Protein AF-A0A672SN70-F1 (afdb_monomer)

Nearest PDB structures (foldseek):
  8glv-assembly1_Kg  TM=8.098E-01  e=2.573E-15  Chlamydomonas reinhardtii
  8glv-assembly1_Fm  TM=8.073E-01  e=1.280E-11  Chlamydomonas reinhardtii
  8j07-assembly1_k9  TM=8.060E-01  e=2.733E-11  Homo sapiens
  8glv-assembly1_Cn  TM=8.053E-01  e=4.837E-10  Chlamydomonas reinhardtii
  7k5b-assembly1_A  TM=8.129E-01  e=1.640E-08  Tetrahymena thermophila

pLDDT: mean 84.14, std 11.8, range [37.09, 95.38]

Secondary structure (DSSP, 8-state):
-----B--SSSS-EEEETTEEEEPPTT---------SS----TT--------PPPHHHHHHHHHHHHHHHH-HHHHHHHHHHHHHHHHHHHHHHHHHHHHHHHHHH--S-GGG-HHHHHHHHHHHHHHHHHHHHHHHHHHHHHHHHHHHHTTHHHHHHHHHHHHHHHHGGGT-GGG---HHHHHHHHHHHHHHSPP-SSHHHHHHHHHHHHHHHHHHHHHHHHHHHHHHHHHHHHHT--

InterPro domains:
  IPR026983 Dynein heavy 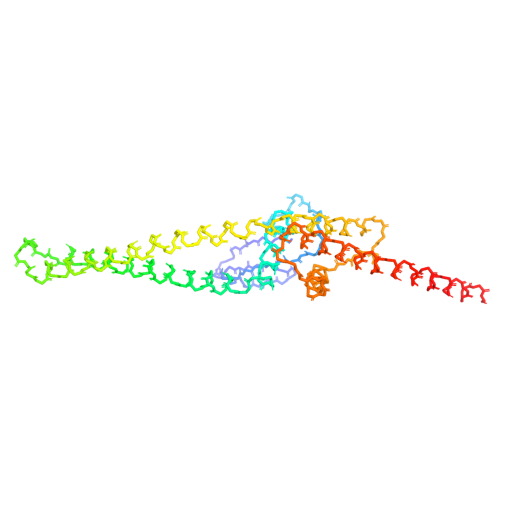chain [PTHR22878] (13-209)
  IPR027417 P-loop containing nucleoside triphosphate hydrolase [G3DSA:3.40.50.300] (2-72)
  IPR035706 Dynein heavy chain, ATP-binding dynein motor region [PF12781] (6-131)

Mean predicted aligned error: 11.05 Å

Sequence (239 aa):
MKGSLRRQASPYVCIRLGDSTIEYAPDFRFYITTKLRNPHYLPEVSVTLLNFMITPEGMQDQLLGIVVARERPDLEEEKQALLVQGAENKRQLKEIEDKILEVLSASEGNILEDETAVQILSSSKVLANEISEKQAIAEVTELKIDQTRLGYTPIAVHSAILFFSIADLANIEPMYQYSLTWFINLFILSIDNSQKNDILEQRYSVTTDIIFKLCLLCNWTFHVLYHALKSQSCSYKAL

Foldseek 3Di:
DPWDFDPDPDPFTWTDDPPDIGTDDPPDDDDDDDPDQDDDDDPPDPDDDDHPDQDLVNQLVVLLVLLCCVQPVVLVVLLVVLVVLLVVLVVLLVVLVVVLVVLVVPDDDDLVPVPVNVVSVVVSVVVNVVSVVVNVVSVVVNVVSVVVSVLCSLLSSLLSVVVVVQCCCCVVPVVSHDDPVVSSVLLNVLLVPFDDDPDSVVSSVRSSVSSVVSVVVVVVVVVVVVVVVVVVVVVVVVD

Organism: Sinocyclocheilus grahami (NCBI:txid75366)

Structure (mmCIF, N/CA/C/O backbone):
data_AF-A0A672SN70-F1
#
_entry.id   AF-A0A672SN70-F1
#
loop_
_atom_site.group_PDB
_atom_site.id
_atom_site.type_symbol
_atom_site.label_atom_id
_atom_site.label_alt_id
_atom_site.label_comp_id
_atom_site.label_asym_id
_atom_site.label_entity_id
_atom_site.label_seq_id
_atom_site.pdbx_PDB_ins_code
_atom_site.Cartn_x
_atom_site.Cartn_y
_atom_site.Cartn_z
_atom_site.occupancy
_atom_site.B_iso_or_equiv
_atom_site.auth_seq_id
_atom_site.auth_comp_id
_atom_site.auth_asym_id
_atom_site.auth_atom_id
_atom_site.pdbx_PDB_model_num
ATOM 1 N N . MET A 1 1 ? -21.361 -11.742 -26.835 1.00 39.66 1 MET A N 1
ATOM 2 C CA . MET A 1 1 ? -22.457 -12.733 -26.766 1.00 39.66 1 MET A CA 1
ATOM 3 C C . MET A 1 1 ? -23.771 -11.978 -26.628 1.00 39.66 1 MET A C 1
ATOM 5 O O . MET A 1 1 ? -23.993 -11.382 -25.585 1.00 39.66 1 MET A O 1
ATOM 9 N N . LYS A 1 2 ? -24.618 -11.937 -27.664 1.00 37.09 2 LYS A N 1
ATOM 10 C CA . LYS A 1 2 ? -25.988 -11.411 -27.527 1.00 37.09 2 LYS A CA 1
ATOM 11 C C . LYS A 1 2 ? -26.854 -12.513 -26.906 1.00 37.09 2 LYS A C 1
ATOM 13 O O . LYS A 1 2 ? -27.416 -13.334 -27.619 1.00 37.09 2 LYS A O 1
ATOM 18 N N . GLY A 1 3 ? -26.884 -12.584 -25.576 1.00 45.94 3 GLY A N 1
ATOM 19 C CA . GLY A 1 3 ? -27.761 -13.493 -24.837 1.00 45.94 3 GLY A CA 1
ATOM 20 C C . GLY A 1 3 ? -29.114 -12.831 -24.593 1.00 45.94 3 GLY A C 1
ATOM 21 O O . GLY A 1 3 ? -29.220 -11.939 -23.760 1.00 45.94 3 GLY A O 1
ATOM 22 N N . SER A 1 4 ? -30.153 -13.239 -25.323 1.00 50.62 4 SER A N 1
ATOM 23 C CA . SER A 1 4 ? -31.532 -12.858 -24.997 1.00 50.62 4 SER A CA 1
ATOM 24 C C . SER A 1 4 ? -31.993 -13.701 -23.807 1.00 50.62 4 SER A C 1
ATOM 26 O O . SER A 1 4 ? -32.221 -14.902 -23.955 1.00 50.62 4 SER A O 1
ATOM 28 N N . LEU A 1 5 ? -32.112 -13.084 -22.628 1.00 55.31 5 LEU A N 1
ATOM 29 C CA . LEU A 1 5 ? -32.787 -13.684 -21.477 1.00 55.31 5 LEU A CA 1
ATOM 30 C C . LEU A 1 5 ? -34.280 -13.777 -21.806 1.00 55.31 5 LEU A C 1
ATOM 32 O O . LEU A 1 5 ? -34.987 -12.770 -21.819 1.00 55.31 5 LEU A O 1
ATOM 36 N N . ARG A 1 6 ? -34.763 -14.980 -22.119 1.00 57.12 6 ARG A N 1
ATOM 37 C CA . ARG A 1 6 ? -36.194 -15.235 -22.309 1.00 57.12 6 ARG A CA 1
ATOM 38 C C . ARG A 1 6 ? -36.726 -15.934 -21.068 1.00 57.12 6 ARG A C 1
ATOM 40 O O . ARG A 1 6 ? -36.373 -17.080 -20.811 1.00 57.12 6 ARG A O 1
ATOM 47 N N . ARG A 1 7 ? -37.620 -15.267 -20.334 1.00 53.97 7 ARG A N 1
ATOM 48 C CA . ARG A 1 7 ? -38.512 -15.946 -19.385 1.00 53.97 7 ARG A CA 1
ATOM 49 C C . ARG A 1 7 ? -39.480 -16.806 -20.198 1.00 53.97 7 ARG A C 1
ATOM 51 O O . ARG A 1 7 ? -40.473 -16.302 -20.713 1.00 53.97 7 ARG A O 1
ATOM 58 N N . GLN A 1 8 ? -39.152 -18.078 -20.395 1.00 53.41 8 GLN A N 1
ATOM 59 C CA . GLN A 1 8 ? -40.161 -19.072 -20.763 1.00 53.41 8 GLN A CA 1
ATOM 60 C C . GLN A 1 8 ? -40.979 -19.425 -19.512 1.00 53.41 8 GLN A C 1
ATOM 62 O O . GLN A 1 8 ? -40.549 -19.121 -18.406 1.00 53.41 8 GLN A O 1
ATOM 67 N N . ALA A 1 9 ? -42.160 -20.026 -19.683 1.00 55.56 9 ALA A N 1
ATOM 68 C CA . ALA A 1 9 ? -43.178 -20.297 -18.653 1.00 55.56 9 ALA A CA 1
ATOM 69 C C . ALA A 1 9 ? -42.765 -21.272 -17.514 1.00 55.56 9 ALA A C 1
ATOM 71 O O . ALA A 1 9 ? -43.616 -21.883 -16.877 1.00 55.56 9 ALA A O 1
ATOM 72 N N . SER A 1 10 ? -41.465 -21.427 -17.274 1.00 57.59 10 SER A N 1
ATOM 73 C CA . SER A 1 10 ? -40.830 -22.203 -16.212 1.00 57.59 10 SER A CA 1
ATOM 74 C C . SER A 1 10 ? -40.348 -21.246 -15.106 1.00 57.59 10 SER A C 1
ATOM 76 O O . SER A 1 10 ? -39.959 -20.121 -15.428 1.00 57.59 10 SER A O 1
ATOM 78 N N . PRO A 1 11 ? -40.342 -21.631 -13.814 1.00 71.81 11 PRO A N 1
ATOM 79 C CA . PRO A 1 11 ? -39.847 -20.766 -12.734 1.00 71.81 11 PRO A CA 1
ATOM 80 C C . PRO A 1 11 ? -38.343 -20.454 -12.840 1.00 71.81 11 PRO A C 1
ATOM 82 O O . PRO A 1 11 ? -37.849 -19.562 -12.152 1.00 71.81 11 PRO A O 1
ATOM 85 N N . TYR A 1 12 ? -37.623 -21.163 -13.710 1.00 76.75 12 TYR A N 1
ATOM 86 C CA . TYR A 1 12 ? -36.185 -21.038 -13.891 1.00 76.75 12 TYR A CA 1
ATOM 87 C C . TYR A 1 12 ? -35.837 -20.057 -15.018 1.00 76.75 12 TYR A C 1
ATOM 89 O O . TYR A 1 12 ? -36.414 -20.085 -16.109 1.00 76.75 12 TYR A O 1
ATOM 97 N N . VAL A 1 13 ? -34.871 -19.172 -14.759 1.00 85.94 13 VAL A N 1
ATOM 98 C CA . VAL A 1 13 ? -34.300 -18.288 -15.784 1.00 85.94 13 VAL A CA 1
ATOM 99 C C . VAL A 1 13 ? -33.358 -19.123 -16.645 1.00 85.94 13 VAL A C 1
ATOM 101 O O . VAL A 1 13 ? -32.476 -19.780 -16.112 1.00 85.94 13 VAL A O 1
ATOM 104 N N . CYS A 1 14 ? -33.515 -19.092 -17.969 1.00 87.19 14 CYS A N 1
ATOM 105 C CA . CYS A 1 14 ? -32.652 -19.830 -18.894 1.00 87.19 14 CYS A CA 1
ATOM 106 C C . CYS A 1 14 ? -31.885 -18.874 -19.816 1.00 87.19 14 CYS A C 1
ATOM 108 O O . CYS A 1 14 ? -32.406 -17.831 -20.226 1.00 87.19 14 CYS A O 1
ATOM 110 N N . ILE A 1 15 ? -30.664 -19.256 -20.194 1.00 89.62 15 ILE A N 1
ATOM 111 C CA . ILE A 1 15 ? -29.849 -18.570 -21.204 1.00 89.62 15 ILE A CA 1
ATOM 112 C C . ILE A 1 15 ? -29.596 -19.487 -22.403 1.00 89.62 15 ILE A C 1
ATOM 114 O O . ILE A 1 15 ? -29.499 -20.707 -22.273 1.00 89.62 15 ILE A O 1
ATOM 118 N N . ARG A 1 16 ? -29.474 -18.893 -23.594 1.00 87.56 16 ARG A N 1
ATOM 119 C CA . ARG A 1 16 ? -29.032 -19.602 -24.802 1.00 87.56 16 ARG A CA 1
ATOM 120 C C . ARG A 1 16 ? -27.537 -19.415 -25.018 1.00 87.56 16 ARG A C 1
ATOM 122 O O . ARG A 1 16 ? -27.067 -18.281 -25.107 1.00 87.56 16 ARG A O 1
ATOM 129 N N . LEU A 1 17 ? -26.819 -20.526 -25.153 1.00 87.56 17 LEU A N 1
ATOM 130 C CA . LEU A 1 17 ? -25.403 -20.580 -25.503 1.00 87.56 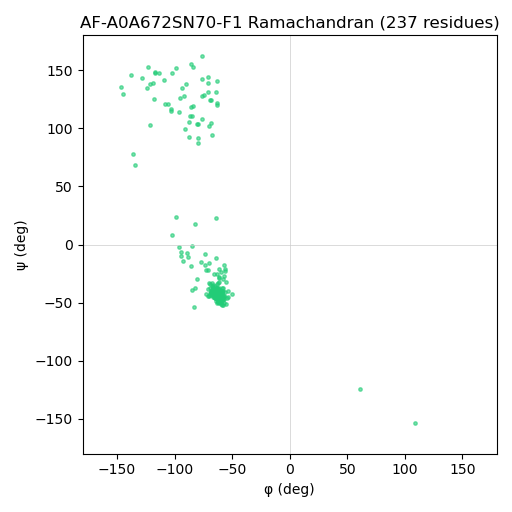17 LEU A CA 1
ATOM 131 C C . LEU A 1 17 ? -25.251 -21.397 -26.790 1.00 87.56 17 LEU A C 1
ATOM 133 O O . LEU A 1 17 ? -25.343 -22.623 -26.769 1.00 87.56 17 LEU A O 1
ATOM 137 N N . GLY A 1 18 ? -25.045 -20.710 -27.917 1.00 88.94 18 GLY A N 1
ATOM 138 C CA . GLY A 1 18 ? -25.093 -21.346 -29.236 1.00 88.94 18 GLY A CA 1
ATOM 139 C C . GLY A 1 18 ? -26.479 -21.942 -29.496 1.00 88.94 18 GLY A C 1
ATOM 140 O O . GLY A 1 18 ? -27.482 -21.237 -29.364 1.00 88.94 18 GLY A O 1
ATOM 141 N N . ASP A 1 19 ? -26.523 -23.239 -29.800 1.00 89.06 19 ASP A N 1
ATOM 142 C CA . ASP A 1 19 ? -27.766 -23.986 -30.040 1.00 89.06 19 ASP A CA 1
ATOM 143 C C . ASP A 1 19 ? -28.384 -24.575 -28.758 1.00 89.06 19 ASP A C 1
ATOM 145 O O . ASP A 1 19 ? -29.540 -25.004 -28.753 1.00 89.06 19 ASP A O 1
ATOM 149 N N . SER A 1 20 ? -27.648 -24.551 -27.644 1.00 89.75 20 SER A N 1
ATOM 150 C CA . SER A 1 20 ? -28.084 -25.118 -26.367 1.00 89.75 20 SER A CA 1
ATOM 151 C C . SER A 1 20 ? -28.825 -24.089 -25.511 1.00 89.75 20 SER A C 1
ATOM 153 O O . SER A 1 20 ? -28.416 -22.932 -25.389 1.00 89.75 20 SER A O 1
ATOM 155 N N . THR A 1 21 ? -29.917 -24.518 -24.873 1.00 89.94 21 THR A N 1
ATOM 156 C CA . THR A 1 21 ? -30.624 -23.736 -23.845 1.00 89.94 21 THR A CA 1
ATOM 157 C C . THR A 1 21 ? -30.307 -24.339 -22.484 1.00 89.94 21 THR A C 1
ATOM 159 O O . THR A 1 21 ? -30.576 -25.518 -22.269 1.00 89.94 21 THR A O 1
ATOM 162 N N . ILE A 1 22 ? -29.719 -23.544 -21.592 1.00 90.12 22 ILE A N 1
ATOM 163 C CA . ILE A 1 22 ? -29.293 -23.982 -20.259 1.00 90.12 22 ILE A CA 1
ATOM 164 C C . ILE A 1 22 ? -29.943 -23.127 -19.171 1.00 90.12 22 ILE A C 1
ATOM 166 O O . ILE A 1 22 ? -30.281 -21.963 -19.399 1.00 90.12 22 ILE A O 1
ATOM 170 N N . GLU A 1 23 ? -30.106 -23.703 -17.986 1.00 90.25 23 GLU A N 1
ATOM 171 C CA . GLU A 1 23 ? -30.583 -22.996 -16.799 1.00 90.25 23 GLU A CA 1
ATOM 172 C C . GLU A 1 23 ? -29.514 -22.024 -16.273 1.00 90.25 23 GLU A C 1
ATOM 174 O O . GLU A 1 23 ? -28.320 -22.326 -16.278 1.00 90.25 23 GLU A O 1
ATOM 179 N N . TYR A 1 24 ? -29.939 -20.834 -15.851 1.00 88.12 24 TYR A N 1
ATOM 180 C CA . TYR A 1 24 ? -29.083 -19.778 -15.326 1.00 88.12 24 TYR A CA 1
ATOM 181 C C . TYR A 1 24 ? -29.192 -19.704 -13.802 1.00 88.12 24 TYR A C 1
ATOM 183 O O . TYR A 1 24 ? -30.247 -19.372 -13.260 1.00 88.12 24 TYR A O 1
ATOM 191 N N . ALA A 1 25 ? -28.079 -19.962 -13.114 1.00 90.19 25 ALA A N 1
ATOM 192 C CA . ALA A 1 25 ? -27.985 -19.795 -11.669 1.00 90.19 25 ALA A CA 1
ATOM 193 C C . ALA A 1 25 ? -27.897 -18.296 -11.299 1.00 90.19 25 ALA A C 1
ATOM 195 O O . ALA A 1 25 ? -27.018 -17.610 -11.825 1.00 90.19 25 ALA A O 1
ATOM 196 N N . PRO A 1 26 ? -28.735 -17.779 -10.376 1.00 88.38 26 PRO A N 1
ATOM 197 C CA . PRO A 1 26 ? -28.700 -16.370 -9.959 1.00 88.38 26 PRO A CA 1
ATOM 198 C C . PRO A 1 26 ? -27.353 -15.908 -9.384 1.00 88.38 26 PRO A C 1
ATOM 200 O O . PRO A 1 26 ? -26.984 -14.749 -9.547 1.00 88.38 26 PRO A O 1
ATOM 203 N N . ASP A 1 27 ? -26.602 -16.818 -8.761 1.00 91.88 27 ASP A N 1
ATOM 204 C CA . ASP A 1 27 ? -25.298 -16.520 -8.156 1.00 91.88 27 ASP A CA 1
ATOM 205 C C . ASP A 1 27 ? -24.130 -16.594 -9.153 1.00 91.88 27 ASP A C 1
ATOM 207 O O . ASP A 1 27 ? -22.974 -16.355 -8.792 1.00 91.88 27 ASP A O 1
ATOM 211 N N . PHE A 1 28 ? -24.396 -16.930 -10.420 1.00 90.75 28 PHE A N 1
ATOM 212 C CA . PHE A 1 28 ? -23.351 -17.058 -11.428 1.00 90.75 28 PHE A CA 1
ATOM 213 C C . PHE A 1 28 ? -22.721 -15.701 -11.761 1.00 90.75 28 PHE A C 1
ATOM 215 O O . PHE A 1 28 ? -23.386 -14.770 -12.223 1.00 90.75 28 PHE A O 1
ATOM 222 N N . ARG A 1 29 ? -21.396 -15.622 -11.612 1.00 90.12 29 ARG A N 1
ATOM 223 C CA . ARG A 1 29 ? -20.582 -14.467 -12.003 1.00 90.12 29 ARG A CA 1
ATOM 224 C C . ARG A 1 29 ? -19.571 -14.875 -13.062 1.00 90.12 29 ARG A C 1
ATOM 226 O O . ARG A 1 29 ? -18.950 -15.929 -12.964 1.00 90.12 29 ARG A O 1
ATOM 233 N N . PHE A 1 30 ? -19.384 -14.014 -14.055 1.00 88.88 30 PHE A N 1
ATOM 234 C CA . PHE A 1 30 ? -18.477 -14.255 -15.169 1.00 88.88 30 PHE A CA 1
ATOM 235 C C . PHE A 1 30 ? -17.371 -13.206 -15.200 1.00 88.88 30 PHE A C 1
ATOM 237 O O . PHE A 1 30 ? -17.646 -12.009 -15.261 1.00 88.88 30 PHE A O 1
ATOM 244 N N . TYR A 1 31 ? -16.124 -13.672 -15.190 1.00 92.19 31 TYR A N 1
ATOM 245 C CA . TYR A 1 31 ? -14.933 -12.835 -15.250 1.00 92.19 31 TYR A CA 1
ATOM 246 C C . TYR A 1 31 ? -14.068 -13.278 -16.430 1.00 92.19 31 TYR A C 1
ATOM 248 O O . TYR A 1 31 ? -13.833 -14.470 -16.620 1.00 92.19 31 TYR A O 1
ATOM 256 N N . ILE A 1 32 ? -13.577 -12.316 -17.211 1.00 90.06 32 ILE A N 1
ATOM 257 C CA . ILE A 1 32 ? -12.581 -12.536 -18.265 1.00 90.06 32 ILE A CA 1
ATOM 258 C C . ILE A 1 32 ? -11.374 -11.662 -17.947 1.00 90.06 32 ILE A C 1
ATOM 260 O O . ILE A 1 32 ? -11.526 -10.492 -17.599 1.00 90.06 32 ILE A O 1
ATOM 264 N N . THR A 1 33 ? -10.176 -12.212 -18.121 1.00 90.25 33 THR A N 1
ATOM 265 C CA . THR A 1 33 ? -8.922 -11.461 -18.062 1.00 90.25 33 THR A CA 1
ATOM 266 C C . THR A 1 33 ? -8.255 -11.440 -19.436 1.00 90.25 33 THR A C 1
ATOM 268 O O . THR A 1 33 ? -8.380 -12.374 -20.228 1.00 90.25 33 THR A O 1
ATOM 271 N N . THR A 1 34 ? -7.547 -10.35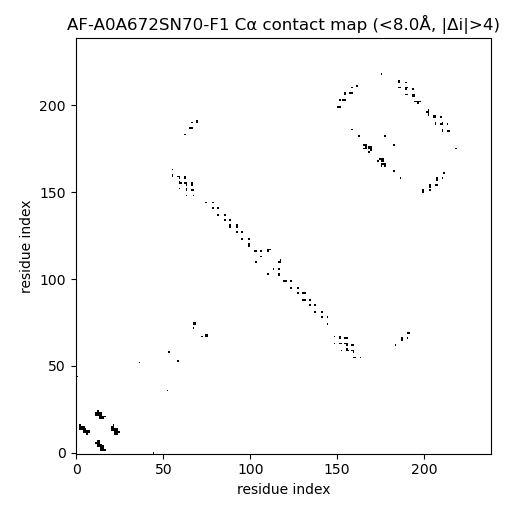5 -19.747 1.00 86.31 34 THR A N 1
ATOM 272 C CA . THR A 1 34 ? -6.750 -10.221 -20.971 1.00 86.31 34 THR A CA 1
ATOM 273 C C . THR A 1 34 ? -5.420 -9.556 -20.648 1.00 86.31 34 THR A C 1
ATOM 275 O O . THR A 1 34 ? -5.346 -8.707 -19.763 1.00 86.31 34 THR A O 1
ATOM 278 N N . LYS A 1 35 ? -4.361 -9.955 -21.359 1.00 79.88 35 LYS A N 1
ATOM 279 C CA . LYS A 1 35 ? -3.030 -9.329 -21.266 1.00 79.88 35 LYS A CA 1
ATOM 280 C C . LYS A 1 35 ? -2.854 -8.170 -22.250 1.00 79.88 35 LYS A C 1
ATOM 282 O O . LYS A 1 35 ? -1.828 -7.496 -22.219 1.00 79.88 35 LYS A O 1
ATOM 287 N N . LEU A 1 36 ? -3.819 -7.956 -23.147 1.00 79.88 36 LEU A N 1
ATOM 288 C CA . LEU A 1 36 ? -3.776 -6.848 -24.095 1.00 79.88 36 LEU A CA 1
ATOM 289 C C . LEU A 1 36 ? -3.965 -5.534 -23.338 1.00 79.88 36 LEU A C 1
ATOM 291 O O . LEU A 1 36 ? -4.957 -5.366 -22.636 1.00 79.88 36 LEU A O 1
ATOM 295 N N . ARG A 1 37 ? -3.016 -4.606 -23.503 1.00 69.50 37 ARG A N 1
ATOM 296 C CA . ARG A 1 37 ? -3.025 -3.305 -22.818 1.00 69.50 37 ARG A CA 1
ATOM 297 C C . ARG A 1 37 ? -4.185 -2.416 -23.277 1.00 69.50 37 ARG A C 1
ATOM 299 O O . ARG A 1 37 ? -4.763 -1.705 -22.467 1.00 69.50 37 ARG A O 1
ATOM 306 N N . ASN A 1 38 ? -4.515 -2.467 -24.568 1.00 74.56 38 ASN A N 1
ATOM 307 C CA . ASN A 1 38 ? -5.605 -1.700 -25.166 1.00 74.56 38 ASN A CA 1
ATOM 308 C C . ASN A 1 38 ? -6.427 -2.578 -26.131 1.00 74.56 38 ASN A C 1
ATOM 310 O O . ASN A 1 38 ? -6.207 -2.547 -27.343 1.00 74.56 38 ASN A O 1
ATOM 314 N N . PRO A 1 39 ? -7.307 -3.446 -25.609 1.00 81.25 39 PRO A N 1
ATOM 315 C CA . PRO A 1 39 ? -8.180 -4.273 -26.431 1.00 81.25 39 PRO A CA 1
ATOM 316 C C . PRO A 1 39 ? -9.268 -3.416 -27.092 1.00 81.25 39 PRO A C 1
ATOM 318 O O . PRO A 1 39 ? -9.946 -2.629 -26.436 1.00 81.25 39 PRO A O 1
ATOM 321 N N . HIS A 1 40 ? -9.453 -3.589 -28.399 1.00 81.00 40 HIS A N 1
ATOM 322 C CA . HIS A 1 40 ? -10.486 -2.881 -29.149 1.00 81.00 40 HIS A CA 1
ATOM 323 C C . HIS A 1 40 ? -11.830 -3.612 -29.032 1.00 81.00 40 HIS A C 1
ATOM 325 O O . HIS A 1 40 ? -11.958 -4.757 -29.471 1.00 81.00 40 HIS A O 1
ATOM 331 N N . TYR A 1 41 ? -12.842 -2.944 -28.479 1.00 82.31 41 TYR A N 1
ATOM 332 C CA . TYR A 1 41 ? -14.192 -3.490 -28.332 1.00 82.31 41 TYR A CA 1
ATOM 333 C C . TYR A 1 41 ? -15.173 -2.794 -29.271 1.00 82.31 41 TYR A C 1
ATOM 335 O O . TYR A 1 41 ? -15.114 -1.583 -29.469 1.00 82.31 41 TYR A O 1
ATOM 343 N N . LEU A 1 42 ? -16.105 -3.562 -29.838 1.00 86.00 42 LEU A N 1
ATOM 344 C CA . LEU A 1 42 ? -17.232 -2.984 -30.564 1.00 86.00 42 LEU A CA 1
ATOM 345 C C . LEU A 1 42 ? -18.197 -2.314 -29.569 1.00 86.00 42 LEU A C 1
ATOM 347 O O . LEU A 1 42 ? -18.426 -2.887 -28.501 1.00 86.00 42 LEU A O 1
ATOM 351 N N . PRO A 1 43 ? -18.834 -1.181 -29.922 1.00 80.19 43 PRO A N 1
ATOM 352 C CA . PRO A 1 43 ? -19.783 -0.485 -29.043 1.00 80.19 43 PRO A CA 1
ATOM 353 C C . PRO A 1 43 ? -20.960 -1.347 -28.554 1.00 80.19 43 PRO A C 1
ATOM 355 O O . PRO A 1 43 ? -21.574 -1.042 -27.539 1.00 80.19 43 PRO A O 1
ATOM 358 N N . GLU A 1 44 ? -21.274 -2.440 -29.258 1.00 84.19 44 GLU A N 1
ATOM 359 C CA . GLU A 1 44 ? -22.336 -3.386 -28.888 1.00 84.19 44 GLU A CA 1
ATOM 360 C C . GLU A 1 44 ? -21.989 -4.288 -27.690 1.00 84.19 44 GLU A C 1
ATOM 362 O O . GLU A 1 44 ? -22.834 -5.052 -27.217 1.00 84.19 44 GLU A O 1
ATOM 367 N N . VAL A 1 45 ? -20.741 -4.262 -27.220 1.00 81.12 45 VAL A N 1
ATOM 368 C CA . VAL A 1 45 ? -20.277 -5.085 -26.104 1.00 81.12 45 VAL A CA 1
ATOM 369 C C . VAL A 1 45 ? -20.463 -4.313 -24.798 1.00 81.12 45 VAL A C 1
ATOM 371 O O . VAL A 1 45 ? -19.641 -3.482 -24.427 1.00 81.12 45 VAL A O 1
ATOM 374 N N . SER A 1 46 ? -21.542 -4.606 -24.071 1.00 80.88 46 SER A N 1
ATOM 375 C CA . SER A 1 46 ? -21.764 -4.078 -22.720 1.00 80.88 46 SER A CA 1
ATOM 376 C C . SER A 1 46 ? -20.944 -4.872 -21.699 1.00 80.88 46 SER A C 1
ATOM 378 O O . SER A 1 46 ? -21.395 -5.899 -21.194 1.00 80.88 46 SER A O 1
ATOM 380 N N . VAL A 1 47 ? -19.723 -4.414 -21.422 1.00 83.75 47 VAL A N 1
ATOM 381 C CA . VAL A 1 47 ? -18.837 -4.971 -20.388 1.00 83.75 47 VAL A CA 1
ATOM 382 C C . VAL A 1 47 ? -18.335 -3.863 -19.471 1.00 83.75 47 VAL A C 1
ATOM 384 O O . VAL A 1 47 ? -18.041 -2.759 -19.924 1.00 83.75 47 VAL A O 1
ATOM 387 N N . THR A 1 48 ? -18.195 -4.169 -18.184 1.00 85.50 48 THR A N 1
ATOM 388 C CA . THR A 1 48 ? -17.474 -3.306 -17.244 1.00 85.50 48 THR A CA 1
ATOM 389 C C . THR A 1 48 ? -15.993 -3.654 -17.315 1.00 85.50 48 THR A C 1
ATOM 391 O O . THR A 1 48 ? -15.610 -4.790 -17.035 1.00 85.50 48 THR A O 1
ATOM 394 N N . LEU A 1 49 ? -15.158 -2.692 -17.709 1.00 84.81 49 LEU A N 1
ATOM 395 C CA . LEU A 1 49 ? -13.712 -2.878 -17.806 1.00 84.81 49 LEU A CA 1
ATOM 396 C C . LEU A 1 49 ? -13.037 -2.472 -16.497 1.00 84.81 49 LEU A C 1
ATOM 398 O O . LEU A 1 49 ? -13.222 -1.356 -16.018 1.00 84.81 49 LEU A O 1
ATOM 402 N N . LEU A 1 50 ? -12.222 -3.371 -15.953 1.00 87.44 50 LEU A N 1
ATOM 403 C CA . LEU A 1 50 ? -11.325 -3.088 -14.836 1.00 87.44 50 LEU A CA 1
ATOM 404 C C . LEU A 1 50 ? -9.891 -3.070 -15.361 1.00 87.44 50 LEU A C 1
ATOM 406 O O . LEU A 1 50 ? -9.424 -4.058 -15.930 1.00 87.44 50 LEU A O 1
ATOM 410 N N . ASN A 1 51 ? -9.206 -1.938 -15.198 1.00 83.44 51 ASN A N 1
ATOM 411 C CA . ASN A 1 51 ? -7.825 -1.776 -15.633 1.00 83.44 51 ASN A CA 1
ATOM 412 C C . ASN A 1 51 ? -6.871 -2.032 -14.462 1.00 83.44 51 ASN A C 1
ATOM 414 O O . ASN A 1 51 ? -6.837 -1.260 -13.510 1.00 83.44 51 ASN A O 1
ATOM 418 N N . PHE A 1 52 ? -6.077 -3.098 -14.564 1.00 82.94 52 PHE A N 1
ATOM 419 C CA . PHE A 1 52 ? -5.044 -3.460 -13.587 1.00 82.94 52 PHE A CA 1
ATOM 420 C C . PHE A 1 52 ? -3.643 -3.006 -14.021 1.00 82.94 52 PHE A C 1
ATOM 422 O O . PHE A 1 52 ? -2.639 -3.608 -13.641 1.00 82.94 52 PHE A O 1
ATOM 429 N N . MET A 1 53 ? -3.556 -1.984 -14.876 1.00 83.69 53 MET A N 1
ATOM 430 C CA . MET A 1 53 ? -2.277 -1.411 -15.271 1.00 83.69 53 MET A CA 1
ATOM 431 C C . MET A 1 53 ? -1.590 -0.778 -14.064 1.00 83.69 53 MET A C 1
ATOM 433 O O . MET A 1 53 ? -2.185 0.011 -13.336 1.00 83.69 53 MET A O 1
ATOM 437 N N . ILE A 1 54 ? -0.316 -1.119 -13.894 1.00 86.56 54 ILE A N 1
ATOM 438 C CA . ILE A 1 54 ? 0.556 -0.513 -12.892 1.00 86.56 54 ILE A CA 1
ATOM 439 C C . ILE A 1 54 ? 0.687 0.972 -13.231 1.00 86.56 54 ILE A C 1
ATOM 441 O O . ILE A 1 54 ? 1.123 1.321 -14.331 1.00 86.56 54 ILE A O 1
ATOM 445 N N . THR A 1 55 ? 0.304 1.838 -12.299 1.00 91.31 55 THR A N 1
ATOM 446 C CA . THR A 1 55 ? 0.464 3.287 -12.436 1.00 91.31 55 THR A CA 1
ATOM 447 C C . THR A 1 55 ? 1.858 3.715 -11.967 1.00 91.31 55 THR A C 1
ATOM 449 O O . THR A 1 55 ? 2.459 3.024 -11.141 1.00 91.31 55 THR A O 1
ATOM 452 N N . PRO A 1 56 ? 2.394 4.849 -12.455 1.00 91.38 56 PRO A N 1
ATOM 453 C CA . PRO A 1 56 ? 3.654 5.393 -11.954 1.00 91.38 56 PRO A CA 1
ATOM 454 C C . PRO A 1 56 ? 3.666 5.583 -10.437 1.00 91.38 56 PRO A C 1
ATOM 456 O O . PRO A 1 56 ? 4.608 5.150 -9.784 1.00 91.38 56 PRO A O 1
ATOM 459 N N . GLU A 1 57 ? 2.595 6.150 -9.887 1.00 93.12 57 GLU A N 1
ATOM 460 C CA . GLU A 1 57 ? 2.413 6.360 -8.447 1.00 93.12 57 GLU A CA 1
ATOM 461 C C . GLU A 1 57 ? 2.390 5.026 -7.688 1.00 93.12 57 GLU A C 1
ATOM 463 O O . GLU A 1 57 ? 3.183 4.821 -6.775 1.00 93.12 57 GLU A O 1
ATOM 468 N N . GLY A 1 58 ? 1.582 4.057 -8.138 1.00 94.12 58 GLY A N 1
ATOM 469 C CA . GLY A 1 58 ? 1.506 2.744 -7.495 1.00 94.12 58 GLY A CA 1
ATOM 470 C C . GLY A 1 58 ? 2.826 1.968 -7.550 1.00 94.12 58 GLY A C 1
ATOM 471 O O . GLY A 1 58 ? 3.174 1.270 -6.600 1.00 94.12 58 GLY A O 1
ATOM 472 N N . MET A 1 59 ? 3.596 2.117 -8.633 1.00 94.75 59 MET A N 1
ATOM 473 C CA . MET A 1 59 ? 4.936 1.533 -8.736 1.00 94.75 59 MET A CA 1
ATOM 474 C C . MET A 1 59 ? 5.917 2.197 -7.765 1.00 94.75 59 MET A C 1
ATOM 476 O O . MET A 1 59 ? 6.719 1.504 -7.143 1.00 94.75 59 MET A O 1
ATOM 480 N N . GLN A 1 60 ? 5.867 3.524 -7.621 1.00 95.00 60 GLN A N 1
ATOM 481 C CA . GLN A 1 60 ? 6.703 4.248 -6.661 1.00 95.00 60 GLN A CA 1
ATOM 482 C C . GLN A 1 60 ? 6.403 3.800 -5.232 1.00 95.00 60 GLN A C 1
ATOM 484 O O . GLN A 1 60 ? 7.331 3.439 -4.513 1.00 95.00 60 GLN A O 1
ATOM 489 N N . ASP A 1 61 ? 5.129 3.727 -4.850 1.00 93.25 61 ASP A N 1
ATOM 490 C CA . ASP A 1 61 ? 4.721 3.275 -3.518 1.00 93.25 61 ASP A CA 1
ATOM 491 C C . ASP A 1 61 ? 5.165 1.833 -3.243 1.00 93.25 61 ASP A C 1
ATOM 493 O O . ASP A 1 61 ? 5.687 1.523 -2.167 1.00 93.25 61 ASP A O 1
ATOM 497 N N . GLN A 1 62 ? 5.027 0.951 -4.239 1.00 94.50 62 GLN A N 1
ATOM 498 C CA . GLN A 1 62 ? 5.478 -0.434 -4.139 1.00 94.50 62 GLN A CA 1
ATOM 499 C C . GLN A 1 62 ? 6.998 -0.523 -3.934 1.00 94.50 62 GLN A C 1
ATOM 501 O O . GLN A 1 62 ? 7.467 -1.244 -3.050 1.00 94.50 62 GLN A O 1
ATOM 506 N N . LEU A 1 63 ? 7.778 0.207 -4.734 1.00 95.38 63 LEU A N 1
ATOM 507 C CA . LEU A 1 63 ? 9.238 0.216 -4.629 1.00 95.38 63 LEU A CA 1
ATOM 508 C C . LEU A 1 63 ? 9.715 0.870 -3.328 1.00 95.38 63 LEU A C 1
ATOM 510 O O . LEU A 1 63 ? 10.686 0.390 -2.743 1.00 95.38 63 LEU A O 1
ATOM 514 N N . LEU A 1 64 ? 9.018 1.906 -2.849 1.00 93.94 64 LEU A N 1
ATOM 515 C CA . LEU A 1 64 ? 9.282 2.544 -1.562 1.00 93.94 64 LEU A CA 1
ATOM 516 C C . LEU A 1 64 ? 9.092 1.555 -0.407 1.00 93.94 64 LEU A C 1
ATOM 518 O O . LEU A 1 64 ? 9.943 1.466 0.475 1.00 93.94 64 LEU A O 1
ATOM 522 N N . GLY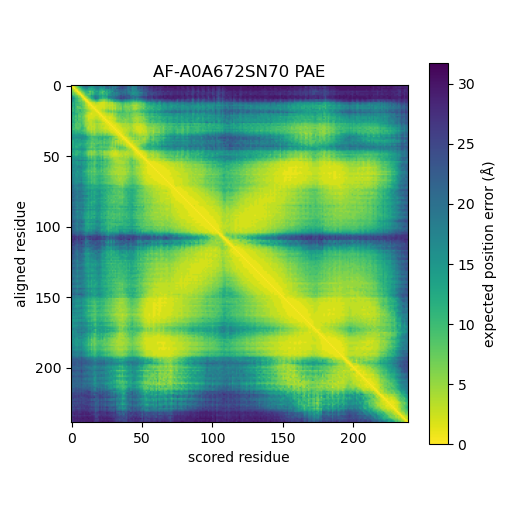 A 1 65 ? 8.007 0.778 -0.428 1.00 92.88 65 GLY A N 1
ATOM 523 C CA . GLY A 1 65 ? 7.788 -0.291 0.547 1.00 92.88 65 GLY A CA 1
ATOM 524 C C . GLY A 1 65 ? 8.923 -1.317 0.543 1.00 92.88 65 GLY A C 1
ATOM 525 O O . GLY A 1 65 ? 9.448 -1.661 1.598 1.00 92.88 65 GLY A O 1
ATOM 526 N N . ILE A 1 66 ? 9.365 -1.748 -0.642 1.00 94.06 66 ILE A N 1
ATOM 527 C CA . ILE A 1 66 ? 10.448 -2.733 -0.774 1.00 94.06 66 ILE A CA 1
ATOM 528 C C . ILE A 1 66 ? 11.774 -2.189 -0.236 1.00 94.06 66 ILE A C 1
ATOM 530 O O . ILE A 1 66 ? 12.437 -2.880 0.535 1.00 94.06 66 ILE A O 1
ATOM 534 N N . VAL A 1 67 ? 12.179 -0.974 -0.624 1.00 92.88 67 VAL A N 1
ATOM 535 C CA . VAL A 1 67 ? 13.462 -0.414 -0.168 1.00 92.88 67 VAL A CA 1
ATOM 536 C C . VAL A 1 67 ? 13.460 -0.177 1.340 1.00 92.88 67 VAL A C 1
ATOM 538 O O . VAL A 1 67 ? 14.423 -0.547 2.001 1.00 92.88 67 VAL A O 1
ATOM 541 N N . VAL A 1 68 ? 12.363 0.339 1.905 1.00 91.88 68 VAL A N 1
ATOM 542 C CA . VAL A 1 68 ? 12.234 0.534 3.357 1.00 91.88 68 VAL A CA 1
ATOM 543 C C . VAL A 1 68 ? 12.324 -0.802 4.085 1.00 91.88 68 VAL A C 1
ATOM 545 O O . VAL A 1 68 ? 13.118 -0.918 5.011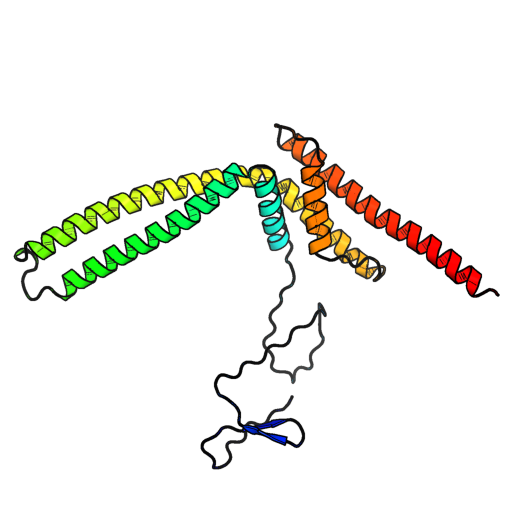 1.00 91.88 68 VAL A O 1
ATOM 548 N N . ALA A 1 69 ? 11.593 -1.827 3.641 1.00 92.19 69 ALA A N 1
ATOM 549 C CA . ALA A 1 69 ? 11.611 -3.139 4.285 1.00 92.19 69 ALA A CA 1
ATOM 550 C C . ALA A 1 69 ? 13.002 -3.800 4.265 1.00 92.19 69 ALA A C 1
ATOM 552 O O . ALA A 1 69 ? 13.327 -4.587 5.153 1.00 92.19 69 ALA A O 1
ATOM 553 N N . ARG A 1 70 ? 13.835 -3.498 3.259 1.00 91.38 70 ARG A N 1
ATOM 554 C CA . ARG A 1 70 ? 15.210 -4.018 3.164 1.00 91.38 70 ARG A CA 1
ATOM 555 C C . ARG A 1 70 ? 16.232 -3.197 3.943 1.00 91.38 70 ARG A C 1
ATOM 557 O O . ARG A 1 70 ? 17.140 -3.776 4.535 1.00 91.38 70 ARG A O 1
ATOM 564 N N . GLU A 1 71 ? 16.106 -1.875 3.938 1.00 89.00 71 GLU A N 1
ATOM 565 C CA . GLU A 1 71 ? 17.053 -0.973 4.604 1.00 89.00 71 GLU A CA 1
ATOM 566 C C . GLU A 1 71 ? 16.767 -0.827 6.101 1.00 89.00 71 GLU A C 1
ATOM 568 O O . GLU A 1 71 ? 17.691 -0.744 6.909 1.00 89.00 71 GLU A O 1
ATOM 573 N N . ARG A 1 72 ? 15.484 -0.802 6.471 1.00 89.38 72 ARG A N 1
ATOM 574 C CA . ARG A 1 72 ? 14.975 -0.561 7.824 1.00 89.38 72 ARG A CA 1
ATOM 575 C C . ARG A 1 72 ? 13.881 -1.573 8.183 1.00 89.38 72 ARG A C 1
ATOM 577 O O . ARG A 1 72 ? 12.713 -1.199 8.314 1.00 89.38 72 ARG A O 1
ATOM 584 N N . PRO A 1 73 ? 14.239 -2.862 8.340 1.00 91.19 73 PRO A N 1
ATOM 585 C CA . PRO A 1 73 ? 13.282 -3.893 8.740 1.00 91.19 73 PRO A CA 1
ATOM 586 C C . PRO A 1 73 ? 12.670 -3.610 10.120 1.00 91.19 73 PRO A C 1
ATOM 588 O O . PRO A 1 73 ? 11.526 -3.977 10.356 1.00 91.19 73 PRO A O 1
ATOM 591 N N . ASP A 1 74 ? 13.402 -2.905 10.990 1.00 91.19 74 ASP A N 1
ATOM 592 C CA . ASP A 1 74 ? 12.935 -2.413 12.288 1.00 91.19 74 ASP A CA 1
ATOM 593 C C . ASP A 1 74 ? 11.688 -1.527 12.155 1.00 91.19 74 ASP A C 1
ATOM 595 O O . ASP A 1 74 ? 10.697 -1.740 12.848 1.00 91.19 74 ASP A O 1
ATOM 599 N N . LEU A 1 75 ? 11.711 -0.576 11.214 1.00 89.25 75 LEU A N 1
ATOM 600 C CA . LEU A 1 75 ? 10.584 0.326 10.976 1.00 89.25 75 LEU A CA 1
ATOM 601 C C . LEU A 1 75 ? 9.390 -0.397 10.352 1.00 89.25 75 LEU A C 1
ATOM 603 O O . LEU A 1 75 ? 8.247 -0.029 10.612 1.00 89.25 75 LEU A O 1
ATOM 607 N N . GLU A 1 76 ? 9.641 -1.406 9.515 1.00 87.62 76 GLU A N 1
ATOM 608 C CA . GLU A 1 76 ? 8.568 -2.197 8.915 1.00 87.62 76 GLU A CA 1
ATOM 609 C C . GLU A 1 76 ? 7.877 -3.068 9.971 1.00 87.62 76 GLU A C 1
ATOM 611 O O . GLU A 1 76 ? 6.652 -3.087 10.032 1.00 87.62 76 GLU A O 1
ATOM 616 N N . GLU A 1 77 ? 8.635 -3.727 10.851 1.00 90.56 77 GLU A N 1
ATOM 617 C CA . GLU A 1 77 ? 8.073 -4.505 11.960 1.00 90.56 77 GLU A CA 1
ATOM 618 C C . GLU A 1 77 ? 7.254 -3.621 12.913 1.00 90.56 77 GLU A C 1
ATOM 620 O O . GLU A 1 77 ? 6.116 -3.963 13.246 1.00 90.56 77 GLU A O 1
ATOM 625 N N . GLU A 1 78 ? 7.780 -2.448 13.283 1.00 90.50 78 GLU A N 1
ATOM 626 C CA . GLU A 1 78 ? 7.065 -1.479 14.119 1.00 90.50 78 GLU A CA 1
ATOM 627 C C . GLU A 1 78 ? 5.774 -0.995 13.441 1.00 90.50 78 GLU A C 1
ATOM 629 O O . GLU A 1 78 ? 4.712 -0.965 14.066 1.00 90.50 78 GLU A O 1
ATOM 634 N N . LYS A 1 79 ? 5.819 -0.698 12.136 1.00 88.88 79 LYS A N 1
ATOM 635 C CA . LYS A 1 79 ? 4.632 -0.305 11.369 1.00 88.88 79 LYS A CA 1
ATOM 636 C C . LYS A 1 79 ? 3.567 -1.403 11.344 1.00 88.88 79 LYS A C 1
ATOM 638 O O . LYS A 1 79 ? 2.385 -1.111 11.530 1.00 88.88 79 LYS A O 1
ATOM 643 N N . GLN A 1 80 ? 3.962 -2.657 11.118 1.00 89.88 80 GLN A N 1
ATOM 644 C CA . GLN A 1 80 ? 3.031 -3.789 11.125 1.00 89.88 80 GLN A CA 1
ATOM 645 C C . GLN A 1 80 ? 2.405 -3.984 12.513 1.00 89.88 80 GLN A C 1
ATOM 647 O O . GLN A 1 80 ? 1.194 -4.197 12.616 1.00 89.88 80 GLN A O 1
ATOM 652 N N . ALA A 1 81 ? 3.193 -3.846 13.584 1.00 92.31 81 ALA A N 1
ATOM 653 C CA . ALA A 1 81 ? 2.690 -3.911 14.953 1.00 92.31 81 ALA A CA 1
ATOM 654 C C . ALA A 1 81 ? 1.660 -2.804 15.241 1.00 92.31 81 ALA A C 1
ATOM 656 O O . ALA A 1 81 ? 0.582 -3.092 15.767 1.00 92.31 81 ALA A O 1
ATOM 657 N N . LEU A 1 82 ? 1.943 -1.561 14.831 1.00 92.75 82 LEU A N 1
ATOM 658 C CA . LEU A 1 82 ? 1.019 -0.431 14.978 1.00 92.75 82 LEU A CA 1
ATOM 659 C C . LEU A 1 82 ? -0.277 -0.624 14.184 1.00 92.75 82 LEU A C 1
ATOM 661 O O . LEU A 1 82 ? -1.346 -0.276 14.680 1.00 92.75 82 LEU A O 1
ATOM 665 N N . LEU A 1 83 ? -0.216 -1.219 12.990 1.00 91.25 83 LEU A N 1
ATOM 666 C CA . LEU A 1 83 ? -1.399 -1.540 12.185 1.00 91.25 83 LEU A CA 1
ATOM 667 C C . LEU A 1 83 ? -2.332 -2.521 12.903 1.00 91.25 83 LEU A C 1
ATOM 669 O O . LEU A 1 83 ? -3.538 -2.281 12.996 1.00 91.25 83 LEU A O 1
ATOM 673 N N . VAL A 1 84 ? -1.772 -3.613 13.430 1.00 93.56 84 VAL A N 1
ATOM 674 C CA . VAL A 1 84 ? -2.535 -4.620 14.182 1.00 93.56 84 VAL A CA 1
ATOM 675 C C . VAL A 1 84 ? -3.109 -4.008 15.458 1.00 93.56 84 VAL A C 1
ATOM 677 O O . VAL A 1 84 ? -4.297 -4.168 15.738 1.00 93.56 84 VAL A O 1
ATOM 680 N N . GLN A 1 85 ? -2.295 -3.256 16.201 1.00 92.81 85 GLN A N 1
ATOM 681 C CA . GLN A 1 85 ? -2.730 -2.581 17.420 1.00 92.81 85 GLN A CA 1
ATOM 682 C C . GLN A 1 85 ? -3.827 -1.545 17.140 1.00 92.81 85 GLN A C 1
ATOM 684 O O . GLN A 1 85 ? -4.814 -1.493 17.866 1.00 92.81 85 GLN A O 1
ATOM 689 N N . GLY A 1 86 ? -3.703 -0.750 16.076 1.00 92.88 86 GLY A N 1
ATOM 690 C CA . GLY A 1 86 ? -4.699 0.247 15.691 1.00 92.88 86 GLY A CA 1
ATOM 691 C C . GLY A 1 86 ? -6.027 -0.379 15.260 1.00 92.88 86 GLY A C 1
ATOM 692 O O . GLY A 1 86 ? -7.093 0.145 15.587 1.00 92.88 86 GLY A O 1
ATOM 693 N N . ALA A 1 87 ? -5.988 -1.522 14.569 1.00 93.44 87 ALA A N 1
ATOM 694 C CA . ALA A 1 87 ? -7.191 -2.286 14.241 1.00 93.44 87 ALA A CA 1
ATOM 695 C C . ALA A 1 87 ? -7.886 -2.821 15.504 1.00 93.44 87 ALA A C 1
ATOM 697 O O . ALA A 1 87 ? -9.105 -2.693 15.634 1.00 93.44 87 ALA A O 1
ATOM 698 N N . GLU A 1 88 ? -7.115 -3.358 16.451 1.00 94.06 88 GLU A N 1
ATOM 699 C CA . GLU A 1 88 ? -7.638 -3.856 17.725 1.00 94.06 88 GLU A CA 1
ATOM 700 C C . GLU A 1 88 ? -8.209 -2.726 18.594 1.00 94.06 88 GLU A C 1
ATOM 702 O O . GLU A 1 88 ? -9.329 -2.843 19.083 1.00 94.06 88 GLU A O 1
ATOM 707 N N . ASN A 1 89 ? -7.511 -1.594 18.714 1.00 93.31 89 ASN A N 1
ATOM 708 C CA . ASN A 1 89 ? -8.003 -0.419 19.438 1.00 93.31 89 ASN A CA 1
ATOM 709 C C . ASN A 1 89 ? -9.337 0.077 18.858 1.00 93.31 89 ASN A C 1
ATOM 711 O O . ASN A 1 89 ? -10.282 0.335 19.602 1.00 93.31 89 ASN A O 1
ATOM 715 N N . LYS A 1 90 ? -9.447 0.180 17.524 1.00 92.38 90 LYS A N 1
ATOM 716 C CA . LYS A 1 90 ? -10.695 0.583 16.849 1.00 92.38 90 LYS A CA 1
AT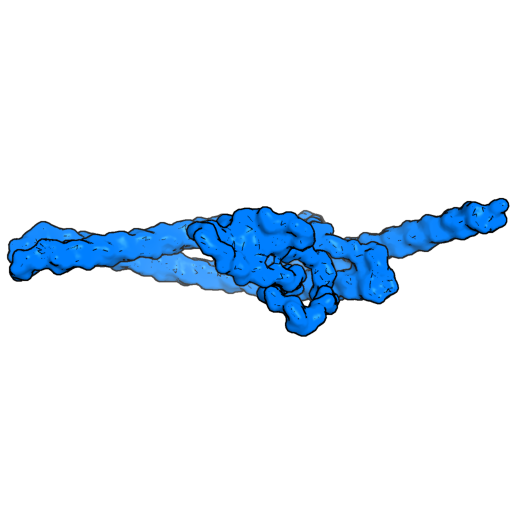OM 717 C C . LYS A 1 90 ? -11.829 -0.410 17.101 1.00 92.38 90 LYS A C 1
ATOM 719 O O . LYS A 1 90 ? -12.965 0.014 17.307 1.00 92.38 90 LYS A O 1
ATOM 724 N N . ARG A 1 91 ? -11.532 -1.714 17.108 1.00 95.25 91 ARG A N 1
ATOM 725 C CA . ARG A 1 91 ? -12.504 -2.761 17.456 1.00 95.25 91 ARG A CA 1
ATOM 726 C C . ARG A 1 91 ? -12.996 -2.594 18.893 1.00 95.25 91 ARG A C 1
ATOM 728 O O . ARG A 1 91 ? -14.201 -2.551 19.107 1.00 95.25 91 ARG A O 1
ATOM 735 N N . GLN A 1 92 ? -12.083 -2.437 19.849 1.00 94.00 92 GLN A N 1
ATOM 736 C CA . GLN A 1 92 ? -12.420 -2.271 21.265 1.00 94.00 92 GLN A CA 1
ATOM 737 C C . GLN A 1 92 ? -13.233 -1.000 21.526 1.00 94.00 92 GLN A C 1
ATOM 739 O O . GLN A 1 92 ? -14.205 -1.047 22.273 1.00 94.00 92 GLN A O 1
ATOM 744 N N . LEU A 1 93 ? -12.886 0.124 20.889 1.00 94.38 93 LEU A N 1
ATOM 745 C CA . LEU A 1 93 ? -13.667 1.361 20.998 1.00 94.38 93 LEU A CA 1
ATOM 746 C C . LEU A 1 93 ? -15.106 1.164 20.516 1.00 94.38 93 LEU A C 1
ATOM 748 O O . LEU A 1 93 ? -16.034 1.597 21.194 1.00 94.38 93 LEU A O 1
ATOM 752 N N . LYS A 1 94 ? -15.292 0.459 19.395 1.00 95.31 94 LYS A N 1
ATOM 753 C CA . LYS A 1 94 ? -16.624 0.130 18.885 1.00 95.31 94 LYS A CA 1
ATOM 754 C C . LYS A 1 94 ? -17.395 -0.786 19.838 1.00 95.31 94 LYS A C 1
ATOM 756 O O . LYS A 1 94 ? -18.565 -0.548 20.094 1.00 95.31 94 LYS A O 1
ATOM 761 N N . GLU A 1 95 ? -16.747 -1.800 20.405 1.00 94.81 95 GLU A N 1
ATOM 762 C CA . GLU A 1 95 ? -17.386 -2.696 21.381 1.00 94.81 95 GLU A CA 1
ATOM 763 C C . GLU A 1 95 ? -17.809 -1.960 22.655 1.00 94.81 95 GLU A C 1
ATOM 765 O O . GLU A 1 95 ? -18.866 -2.241 23.219 1.00 94.81 95 GLU A O 1
ATOM 770 N N . ILE A 1 96 ? -17.006 -0.992 23.104 1.00 94.06 96 ILE A N 1
ATOM 771 C CA . ILE A 1 96 ? -17.362 -0.127 24.229 1.00 94.06 96 ILE A CA 1
ATOM 772 C C . ILE A 1 96 ? -18.557 0.763 23.868 1.00 94.06 96 ILE A C 1
ATOM 774 O O . ILE A 1 96 ? -19.464 0.908 24.687 1.00 94.06 96 ILE A O 1
ATOM 778 N N . GLU A 1 97 ? -18.580 1.334 22.663 1.00 93.62 97 GLU A N 1
ATOM 779 C CA . GLU A 1 97 ? -19.701 2.135 22.158 1.00 93.62 97 GLU A CA 1
ATOM 780 C C . GLU A 1 97 ? -20.995 1.311 22.089 1.00 93.62 97 GLU A C 1
ATOM 782 O O . GLU A 1 97 ? -22.008 1.714 22.662 1.00 93.62 97 GLU A O 1
ATOM 787 N N . ASP A 1 98 ? -20.942 0.121 21.487 1.00 94.19 98 ASP A N 1
ATOM 788 C CA . ASP A 1 98 ? -22.076 -0.801 21.378 1.00 94.19 98 ASP A CA 1
ATOM 789 C C . ASP A 1 98 ? -22.602 -1.193 22.772 1.00 94.19 98 ASP A C 1
ATOM 791 O O . ASP A 1 98 ? -23.810 -1.179 23.011 1.00 94.19 98 ASP A O 1
ATOM 795 N N . LYS A 1 99 ? -21.705 -1.447 23.735 1.00 91.19 99 LYS A N 1
ATOM 796 C CA . LYS A 1 99 ? -22.072 -1.758 25.125 1.00 91.19 99 LYS A CA 1
ATOM 797 C C . LYS A 1 99 ? -22.726 -0.576 25.845 1.00 91.19 99 LYS A C 1
ATOM 799 O O . LYS A 1 99 ? -23.646 -0.771 26.636 1.00 91.19 99 LYS A O 1
ATOM 804 N N . ILE A 1 100 ? -22.262 0.651 25.602 1.00 90.81 100 ILE A N 1
ATOM 805 C CA . ILE A 1 100 ? -22.897 1.862 26.141 1.00 90.81 100 ILE A CA 1
ATOM 806 C C . ILE A 1 100 ? -24.315 1.999 25.574 1.00 90.81 100 ILE A C 1
ATOM 808 O O . ILE A 1 100 ? -25.248 2.249 26.335 1.00 90.81 100 ILE A O 1
ATOM 812 N N . LEU A 1 101 ? -24.488 1.806 24.263 1.00 91.69 101 LEU A N 1
ATOM 813 C CA . LEU A 1 101 ? -25.795 1.870 23.605 1.00 91.69 101 LEU A CA 1
ATOM 814 C C . LEU A 1 101 ? -26.751 0.788 24.114 1.00 91.69 101 LEU A C 1
ATOM 816 O O . LEU A 1 101 ? -27.918 1.085 24.362 1.00 91.69 101 LEU A O 1
ATOM 820 N N . GLU A 1 102 ? -26.260 -0.434 24.323 1.00 90.38 102 GLU A N 1
ATOM 821 C CA . GLU A 1 102 ? -27.039 -1.534 24.892 1.00 90.38 102 GLU A CA 1
ATOM 822 C C . GLU A 1 102 ? -27.574 -1.167 26.281 1.00 90.38 102 GLU A C 1
ATOM 824 O O . GLU A 1 102 ? -28.786 -1.209 26.492 1.00 90.38 102 GLU A O 1
ATOM 829 N N . VAL A 1 103 ? -26.702 -0.713 27.191 1.00 88.62 103 VAL A N 1
ATOM 830 C CA . VAL A 1 103 ? -27.095 -0.292 28.547 1.00 88.62 103 VAL A CA 1
ATOM 831 C C . VAL A 1 103 ? -28.117 0.844 28.497 1.00 88.62 103 VAL A C 1
ATOM 833 O O . VAL A 1 103 ? -29.146 0.765 29.161 1.00 88.62 103 VAL A O 1
ATOM 836 N N . LEU A 1 104 ? -27.886 1.866 27.665 1.00 86.25 104 LEU A N 1
ATOM 837 C CA . LEU A 1 104 ? -28.820 2.987 27.502 1.00 86.25 104 LEU A CA 1
ATOM 838 C C . LEU A 1 104 ? -30.183 2.551 26.945 1.00 86.25 104 LEU A C 1
ATOM 840 O O . LEU A 1 104 ? -31.198 3.153 27.287 1.00 86.25 104 LEU A O 1
ATOM 844 N N . SER A 1 105 ? -30.211 1.532 26.083 1.00 88.31 105 SER A N 1
ATOM 845 C CA . SER A 1 105 ? -31.443 1.014 25.477 1.00 88.31 105 SER A CA 1
ATOM 846 C C . SER A 1 105 ? -32.226 0.066 26.389 1.00 88.31 105 SER A C 1
ATOM 848 O O . SER A 1 105 ? -33.448 -0.003 26.281 1.00 88.31 105 SER A O 1
ATOM 850 N N . ALA A 1 106 ? -31.533 -0.654 27.276 1.00 84.81 106 ALA A N 1
ATOM 851 C CA . ALA A 1 106 ? -32.120 -1.631 28.187 1.00 84.81 106 ALA A CA 1
ATOM 852 C C . ALA A 1 106 ? -32.651 -1.004 29.488 1.00 84.81 106 ALA A C 1
ATOM 854 O O . ALA A 1 106 ? -33.458 -1.625 30.179 1.00 84.81 106 ALA A O 1
ATOM 855 N N . SER A 1 107 ? -32.213 0.210 29.839 1.00 78.38 107 SER A N 1
ATOM 856 C CA . SER A 1 107 ? -32.702 0.918 31.023 1.00 78.38 107 SER A CA 1
ATOM 857 C C . SER A 1 107 ? -34.154 1.387 30.845 1.00 78.38 107 SER A C 1
ATOM 859 O O . SER A 1 107 ? -34.428 2.411 30.221 1.00 78.38 107 SER A O 1
ATOM 861 N N . GLU A 1 108 ? -35.099 0.665 31.450 1.00 72.44 108 GLU A N 1
ATOM 862 C CA . GLU A 1 108 ? -36.483 1.114 31.625 1.00 72.44 108 GLU A CA 1
ATOM 863 C C . GLU A 1 108 ? -36.595 1.977 32.899 1.00 72.44 108 GLU A C 1
ATOM 865 O O . GLU A 1 108 ? -36.467 1.477 34.014 1.00 72.44 108 GLU A O 1
ATOM 870 N N . GLY A 1 109 ? -36.833 3.287 32.754 1.00 73.31 109 GLY A N 1
ATOM 871 C CA . GLY A 1 109 ? -36.977 4.223 33.883 1.00 73.31 109 GLY A CA 1
ATOM 872 C C . GLY A 1 109 ? -35.806 5.201 34.043 1.00 73.31 109 GLY A C 1
ATOM 873 O O . GLY A 1 109 ? -35.160 5.580 33.067 1.00 73.31 109 GLY A O 1
ATOM 874 N N . ASN A 1 110 ? -35.563 5.684 35.267 1.00 78.50 110 ASN A N 1
ATOM 875 C CA . ASN A 1 110 ? -34.484 6.635 35.548 1.00 78.50 110 ASN A CA 1
ATOM 876 C C . ASN A 1 110 ? -33.139 5.903 35.673 1.00 78.50 110 ASN A C 1
ATOM 878 O O . ASN A 1 110 ? -32.842 5.313 36.706 1.00 78.50 110 ASN A O 1
ATOM 882 N N . ILE A 1 111 ? -32.294 5.994 34.644 1.00 79.62 111 ILE A N 1
ATOM 883 C CA . ILE A 1 111 ? -30.966 5.355 34.608 1.00 79.62 111 ILE A CA 1
ATOM 884 C C . ILE A 1 111 ? -30.045 5.753 35.774 1.00 79.62 111 ILE A C 1
ATOM 886 O O . ILE A 1 111 ? -29.130 5.015 36.120 1.00 79.62 111 ILE A O 1
ATOM 890 N N . LEU A 1 112 ? -30.282 6.909 36.403 1.00 79.50 112 LEU A N 1
ATOM 891 C CA . LEU A 1 112 ? -29.500 7.358 37.559 1.00 79.50 112 LEU A CA 1
ATOM 892 C C . LEU A 1 112 ? -29.760 6.520 38.820 1.00 79.50 112 LEU A C 1
ATOM 894 O O . LEU A 1 112 ? -28.985 6.608 39.768 1.00 79.50 112 LEU A O 1
ATOM 898 N N . GLU A 1 113 ? -30.839 5.738 38.842 1.00 80.75 113 GLU A N 1
ATOM 899 C CA . GLU A 1 113 ? -31.187 4.835 39.945 1.00 80.75 113 GLU A CA 1
ATOM 900 C C . GLU A 1 113 ? -30.633 3.417 39.731 1.00 80.75 113 GLU A C 1
ATOM 902 O O . GLU A 1 113 ? -30.571 2.635 40.679 1.00 80.75 113 GLU A O 1
ATOM 907 N N . ASP A 1 114 ? -30.181 3.093 38.514 1.00 85.56 114 ASP A N 1
ATOM 908 C CA . ASP A 1 114 ? -29.528 1.825 38.200 1.00 85.56 114 ASP A CA 1
ATOM 909 C C . ASP A 1 114 ? -28.017 1.927 38.456 1.00 85.56 114 ASP A C 1
ATOM 911 O O . ASP A 1 114 ? -27.220 2.322 37.599 1.00 85.56 114 ASP A O 1
ATOM 915 N N . GLU A 1 115 ? -27.614 1.547 39.670 1.00 84.75 115 GLU A N 1
ATOM 916 C CA . GLU A 1 115 ? -26.210 1.515 40.090 1.00 84.75 115 GLU A CA 1
ATOM 917 C C . GLU A 1 115 ? -25.339 0.667 39.144 1.00 84.75 115 GLU A C 1
ATOM 919 O O . GLU A 1 115 ? -24.181 1.010 38.886 1.00 84.75 115 GLU A O 1
ATOM 924 N N . THR A 1 116 ? -25.901 -0.393 38.549 1.00 85.06 116 THR A N 1
ATOM 925 C CA . THR A 1 116 ? -25.170 -1.268 37.625 1.00 85.06 116 THR A CA 1
ATOM 926 C C . THR A 1 116 ? -24.915 -0.583 36.285 1.00 85.06 116 THR A C 1
ATOM 928 O O . THR A 1 116 ? -23.784 -0.620 35.787 1.00 85.06 116 THR A O 1
ATOM 931 N N . ALA A 1 117 ? -25.909 0.125 35.740 1.00 86.06 117 ALA A N 1
ATOM 932 C CA . ALA A 1 117 ? -25.759 0.922 34.527 1.00 86.06 117 ALA A CA 1
ATOM 933 C C . ALA A 1 117 ? -24.729 2.042 34.726 1.00 86.06 117 ALA A C 1
ATOM 935 O O . ALA A 1 117 ? -23.829 2.214 33.899 1.00 86.06 117 ALA A O 1
ATOM 936 N N . VAL A 1 118 ? -24.793 2.756 35.856 1.00 87.50 118 VAL A N 1
ATOM 937 C CA . VAL A 1 118 ? -23.833 3.820 36.196 1.00 87.50 118 VAL A CA 1
ATOM 938 C C . VAL A 1 118 ? -22.408 3.270 36.295 1.00 87.50 118 VAL A C 1
ATOM 940 O O . VAL A 1 118 ? -21.470 3.875 35.763 1.00 87.50 118 VAL A O 1
ATOM 943 N N . GLN A 1 119 ? -22.223 2.109 36.923 1.00 88.19 119 GLN A N 1
ATOM 944 C CA . GLN A 1 119 ? -20.904 1.499 37.067 1.00 88.19 119 GLN A CA 1
ATOM 945 C C . GLN A 1 119 ? -20.338 1.011 35.725 1.00 88.19 119 GLN A C 1
ATOM 947 O O . GLN A 1 119 ? -19.157 1.244 35.438 1.00 88.19 119 GLN A O 1
ATOM 952 N N . ILE A 1 120 ? -21.170 0.408 34.868 1.00 88.06 120 ILE A N 1
ATOM 953 C CA . ILE A 1 120 ? -20.767 0.004 33.515 1.00 88.06 120 ILE A CA 1
ATOM 954 C C . ILE A 1 120 ? -20.366 1.234 32.697 1.00 88.06 120 ILE A C 1
ATOM 956 O O . ILE A 1 120 ? -19.261 1.252 32.160 1.00 88.06 120 ILE A O 1
ATOM 960 N N . LEU A 1 121 ? -21.190 2.286 32.667 1.00 89.81 121 LEU A N 1
ATOM 961 C CA . LEU A 1 121 ? -20.896 3.526 31.938 1.00 89.81 121 LEU A CA 1
ATOM 962 C C . LEU A 1 121 ? -19.596 4.187 32.417 1.00 89.81 121 LEU A C 1
ATOM 964 O O . LEU A 1 121 ? -18.787 4.625 31.598 1.00 89.81 121 LEU A O 1
ATOM 968 N N . SER A 1 122 ? -19.367 4.224 33.731 1.00 91.12 122 SER A N 1
ATOM 969 C CA . SER A 1 122 ? -18.139 4.767 34.317 1.00 91.12 122 SER A CA 1
ATOM 970 C C . SER A 1 122 ? -16.902 3.966 33.891 1.00 91.12 122 SER A C 1
ATOM 972 O O . SER A 1 122 ? -15.942 4.540 33.374 1.00 91.12 122 SER A O 1
ATOM 974 N N . SER A 1 123 ? -16.943 2.635 34.022 1.00 92.62 123 SER A N 1
ATOM 975 C CA . SER A 1 123 ? -15.826 1.761 33.629 1.00 92.62 123 SER A CA 1
ATOM 976 C C . SER A 1 123 ? -15.540 1.803 32.122 1.00 92.62 123 SER A C 1
ATOM 978 O O . SER A 1 123 ? -14.383 1.926 31.719 1.00 92.62 123 SER A O 1
ATOM 980 N N . SER A 1 124 ? -16.588 1.800 31.292 1.00 94.06 124 SER A N 1
ATOM 981 C CA . SER A 1 124 ? -16.507 1.936 29.836 1.00 94.06 124 SER A CA 1
ATOM 982 C C . SER A 1 124 ? -15.877 3.265 29.426 1.00 94.06 124 SER A C 1
ATOM 984 O O . SER A 1 124 ? -15.024 3.293 28.543 1.00 94.06 124 SER A O 1
ATOM 986 N N . LYS A 1 125 ? -16.236 4.369 30.094 1.00 92.88 125 LYS A N 1
ATOM 987 C CA . LYS A 1 125 ? -15.653 5.690 29.830 1.00 92.88 125 LYS A CA 1
ATOM 988 C C . LYS A 1 125 ? -14.160 5.739 30.154 1.00 92.88 125 LYS A C 1
ATOM 990 O O . LYS A 1 125 ? -13.397 6.308 29.378 1.00 92.88 125 LYS A O 1
ATOM 995 N N . VAL A 1 126 ? -13.742 5.163 31.284 1.00 94.69 126 VAL A N 1
ATOM 996 C CA . VAL A 1 126 ? -12.319 5.100 31.659 1.00 94.69 126 VAL A CA 1
ATOM 997 C C . VAL A 1 126 ? -11.537 4.299 30.619 1.00 94.69 126 VAL A C 1
ATOM 999 O O . VAL A 1 126 ? -10.562 4.810 30.073 1.00 94.69 126 VAL A O 1
ATOM 1002 N N . LEU A 1 127 ? -12.017 3.103 30.267 1.00 93.38 127 LEU A N 1
ATOM 1003 C CA . LEU A 1 127 ? -11.362 2.248 29.278 1.00 93.38 127 LEU A CA 1
ATOM 1004 C C . LEU A 1 127 ? -11.298 2.903 27.887 1.00 93.38 127 LEU A C 1
ATOM 1006 O O . LEU A 1 127 ? -10.258 2.857 27.234 1.00 93.38 127 LEU A O 1
ATOM 1010 N N . ALA A 1 128 ? -12.377 3.556 27.443 1.00 94.94 128 ALA A N 1
ATOM 1011 C CA . ALA A 1 128 ? -12.400 4.279 26.171 1.00 94.94 128 ALA A CA 1
ATOM 1012 C C . ALA A 1 128 ? -11.365 5.411 26.133 1.00 94.94 128 ALA A C 1
ATOM 101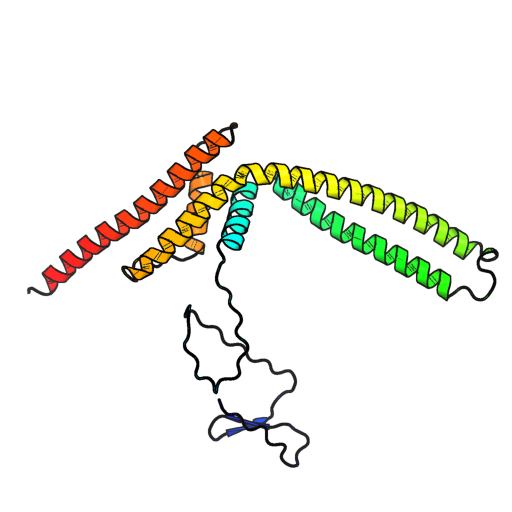4 O O . ALA A 1 128 ? -10.661 5.561 25.135 1.00 94.94 128 ALA A O 1
ATOM 1015 N N . ASN A 1 129 ? -11.231 6.177 27.221 1.00 94.94 129 ASN A N 1
ATOM 1016 C CA . ASN A 1 129 ? -10.227 7.236 27.317 1.00 94.94 129 ASN A CA 1
ATOM 1017 C C . ASN A 1 129 ? -8.801 6.671 27.245 1.00 94.94 129 ASN A C 1
ATOM 1019 O O . ASN A 1 129 ? -7.980 7.200 26.498 1.00 94.94 129 ASN A O 1
ATOM 1023 N N . GLU A 1 130 ? -8.517 5.578 27.960 1.00 94.31 130 GLU A N 1
ATOM 1024 C CA . GLU A 1 130 ? -7.203 4.919 27.925 1.00 94.31 130 GLU A CA 1
ATOM 1025 C C . GLU A 1 130 ? -6.849 4.397 26.524 1.00 94.31 130 GLU A C 1
ATOM 1027 O O . GLU A 1 130 ? -5.719 4.560 26.058 1.00 94.31 130 GLU A O 1
ATOM 1032 N N . ILE A 1 131 ? -7.806 3.771 25.829 1.00 94.31 131 ILE A N 1
ATOM 1033 C CA . ILE A 1 131 ? -7.596 3.278 24.460 1.00 94.31 131 ILE A CA 1
ATOM 1034 C C . ILE A 1 131 ? -7.416 4.452 23.494 1.00 94.31 131 ILE A C 1
ATOM 1036 O O . ILE A 1 131 ? -6.539 4.402 22.633 1.00 94.31 131 ILE A O 1
ATOM 1040 N N . SER A 1 132 ? -8.190 5.527 23.655 1.00 92.81 132 SER A N 1
ATOM 1041 C CA . SER A 1 132 ? -8.065 6.726 22.825 1.00 92.81 132 SER A CA 1
ATOM 1042 C C . SER A 1 132 ? -6.702 7.405 22.992 1.00 92.81 132 SER A C 1
ATOM 1044 O O . SER A 1 132 ? -6.136 7.878 22.008 1.00 92.81 132 SER A O 1
ATOM 1046 N N . GLU A 1 133 ? -6.145 7.434 24.205 1.00 93.81 133 GLU A N 1
ATOM 1047 C CA . GLU A 1 133 ? -4.801 7.967 24.451 1.00 93.81 133 GLU A CA 1
ATOM 1048 C C . GLU A 1 133 ? -3.722 7.091 23.797 1.00 93.81 133 GLU A C 1
ATOM 1050 O O . GLU A 1 133 ? -2.851 7.600 23.088 1.00 93.81 133 GLU A O 1
ATOM 1055 N N . LYS A 1 134 ? -3.818 5.761 23.942 1.00 91.69 134 LYS A N 1
ATOM 1056 C CA . LYS A 1 134 ? -2.920 4.816 23.251 1.00 91.69 134 LYS A CA 1
ATOM 1057 C C . LYS A 1 134 ? -2.991 4.966 21.731 1.00 91.69 134 LYS A C 1
ATOM 1059 O O . LYS A 1 134 ? -1.959 4.903 21.066 1.00 91.69 134 LYS A O 1
ATOM 1064 N N . GLN A 1 135 ? -4.189 5.178 21.191 1.00 92.06 135 GLN A N 1
ATOM 1065 C CA . GLN A 1 135 ? -4.407 5.385 19.763 1.00 92.06 135 GLN A CA 1
ATOM 1066 C C . GLN A 1 135 ? -3.758 6.687 19.273 1.00 92.06 135 GLN A C 1
ATOM 1068 O O . GLN A 1 135 ? -3.086 6.676 18.245 1.00 92.06 135 GLN A O 1
ATOM 1073 N N . ALA A 1 136 ? -3.867 7.778 20.037 1.00 92.38 136 ALA A N 1
ATOM 1074 C CA . ALA A 1 136 ? -3.208 9.040 19.704 1.00 92.38 136 ALA A CA 1
ATOM 1075 C C . ALA A 1 136 ? -1.673 8.909 19.684 1.00 92.38 136 ALA A C 1
ATOM 1077 O O . ALA A 1 136 ? -1.009 9.453 18.801 1.00 92.38 136 ALA A O 1
ATOM 1078 N N . ILE A 1 137 ? -1.095 8.150 20.623 1.00 92.25 137 ILE A N 1
ATOM 1079 C CA . ILE A 1 137 ? 0.348 7.862 20.629 1.00 92.25 137 ILE A CA 1
ATOM 1080 C C . ILE A 1 137 ? 0.740 7.049 19.389 1.00 92.25 137 ILE A C 1
AT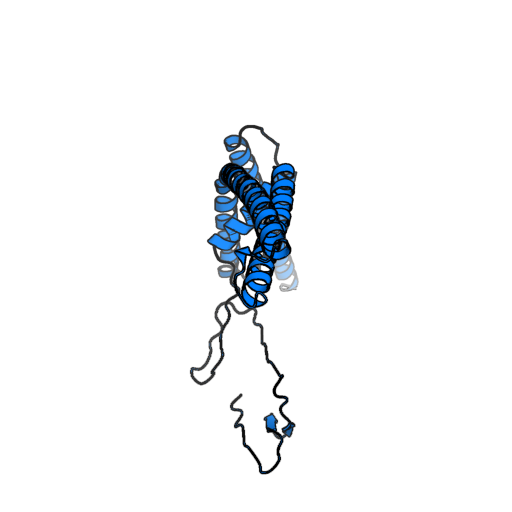OM 1082 O O . ILE A 1 137 ? 1.728 7.382 18.735 1.00 92.25 137 ILE A O 1
ATOM 1086 N N . ALA A 1 138 ? -0.035 6.015 19.046 1.00 90.88 138 ALA A N 1
ATOM 1087 C CA . ALA A 1 138 ? 0.210 5.184 17.869 1.00 90.88 138 ALA A CA 1
ATOM 1088 C C . ALA A 1 138 ? 0.212 6.009 16.569 1.00 90.88 138 ALA A C 1
ATOM 1090 O O . ALA A 1 138 ? 1.119 5.848 15.756 1.00 90.88 138 ALA A O 1
ATOM 1091 N N . GLU A 1 139 ? -0.730 6.944 16.412 1.00 91.19 139 GLU A N 1
ATOM 1092 C CA . GLU A 1 139 ? -0.810 7.841 15.247 1.00 91.19 139 GLU A CA 1
ATOM 1093 C C . GLU A 1 139 ? 0.405 8.774 15.140 1.00 91.19 139 GLU A C 1
ATOM 1095 O O . GLU A 1 139 ? 0.967 8.963 14.061 1.00 91.19 139 GLU A O 1
ATOM 1100 N N . VAL A 1 140 ? 0.877 9.327 16.263 1.00 92.94 140 VAL A N 1
ATOM 1101 C CA . VAL A 1 140 ? 2.096 10.154 16.274 1.00 92.94 140 VAL A CA 1
ATOM 1102 C C . VAL A 1 140 ? 3.331 9.329 15.904 1.00 92.94 140 VAL A C 1
ATOM 1104 O O . VAL A 1 140 ? 4.220 9.828 15.209 1.00 92.94 140 VAL A O 1
ATOM 1107 N N . THR A 1 141 ? 3.413 8.080 16.363 1.00 90.75 141 THR A N 1
ATOM 1108 C CA . THR A 1 141 ? 4.511 7.174 16.001 1.00 90.75 141 THR A CA 1
ATOM 1109 C C . THR A 1 141 ? 4.452 6.794 14.523 1.00 90.75 141 THR A C 1
ATOM 1111 O O . THR A 1 141 ? 5.477 6.868 13.847 1.00 90.75 141 THR A O 1
ATOM 1114 N N . GLU A 1 142 ? 3.266 6.494 13.987 1.00 90.00 142 GLU A N 1
ATOM 1115 C CA . GLU A 1 142 ? 3.061 6.210 12.561 1.00 90.00 142 GLU A CA 1
ATOM 1116 C C . GLU A 1 142 ? 3.546 7.373 11.683 1.00 90.00 142 GLU A C 1
ATOM 1118 O O . GLU A 1 142 ? 4.312 7.159 10.743 1.00 90.00 142 GLU A O 1
ATOM 1123 N N . LEU A 1 143 ? 3.226 8.618 12.056 1.00 91.06 143 LEU A N 1
ATOM 1124 C CA . LEU A 1 143 ? 3.716 9.804 11.347 1.00 91.06 143 LEU A CA 1
ATOM 1125 C C . LEU A 1 143 ? 5.248 9.911 11.346 1.00 91.06 143 LEU A C 1
ATOM 1127 O O . LEU A 1 143 ? 5.836 10.301 10.336 1.00 91.06 143 LEU A O 1
ATOM 1131 N N . LYS A 1 144 ? 5.919 9.564 12.451 1.00 91.31 144 LYS A N 1
ATOM 1132 C CA . LYS A 1 144 ? 7.394 9.564 12.520 1.00 91.31 144 LYS A CA 1
ATOM 1133 C C . LYS A 1 144 ? 8.007 8.472 11.644 1.00 91.31 144 LYS A C 1
ATOM 1135 O O . LYS A 1 144 ? 9.024 8.709 10.982 1.00 91.31 144 LYS A O 1
ATOM 1140 N N . ILE A 1 145 ? 7.390 7.291 11.624 1.00 89.38 145 ILE A N 1
ATOM 1141 C CA . ILE A 1 145 ? 7.794 6.197 10.736 1.00 89.38 145 ILE A CA 1
ATOM 1142 C C . ILE A 1 145 ? 7.657 6.656 9.285 1.00 89.38 145 ILE A C 1
ATOM 1144 O O . ILE A 1 145 ? 8.621 6.569 8.525 1.00 89.38 145 ILE A O 1
ATOM 1148 N N . ASP A 1 146 ? 6.515 7.230 8.909 1.00 88.00 146 ASP A N 1
ATOM 1149 C CA . ASP A 1 146 ? 6.286 7.713 7.548 1.00 88.00 146 ASP A CA 1
ATOM 1150 C C . ASP A 1 146 ? 7.253 8.832 7.149 1.00 88.00 146 ASP A C 1
ATOM 1152 O O . ASP A 1 146 ? 7.807 8.788 6.051 1.00 88.00 146 ASP A O 1
ATOM 1156 N N . GLN A 1 147 ? 7.572 9.768 8.046 1.00 90.00 147 GLN A N 1
ATOM 1157 C CA . GLN A 1 147 ? 8.611 10.777 7.797 1.00 90.00 147 GLN A CA 1
ATOM 1158 C C . GLN A 1 147 ? 9.977 10.151 7.500 1.00 90.00 147 GLN A C 1
ATOM 1160 O O . GLN A 1 147 ? 10.685 10.601 6.598 1.00 90.00 147 GLN A O 1
ATOM 1165 N N . THR A 1 148 ? 10.342 9.089 8.217 1.00 87.06 148 THR A N 1
ATOM 1166 C CA . THR A 1 148 ? 11.604 8.378 7.975 1.00 87.06 148 THR A CA 1
ATOM 1167 C C . THR A 1 148 ? 11.573 7.639 6.635 1.00 87.06 148 THR A C 1
ATOM 1169 O O . THR A 1 148 ? 12.564 7.639 5.902 1.00 87.06 148 THR A O 1
ATOM 1172 N N . ARG A 1 149 ? 10.420 7.065 6.262 1.00 88.44 149 ARG A N 1
ATOM 1173 C CA . ARG A 1 149 ? 10.210 6.410 4.959 1.00 88.44 149 ARG A CA 1
ATOM 1174 C C . ARG A 1 149 ? 10.375 7.390 3.802 1.00 88.44 149 ARG A C 1
ATOM 1176 O O . ARG A 1 149 ? 10.977 7.022 2.795 1.00 88.44 149 ARG A O 1
ATOM 1183 N N . LEU A 1 150 ? 9.938 8.643 3.960 1.00 88.62 150 LEU A N 1
ATOM 1184 C CA . LEU A 1 150 ? 10.067 9.667 2.916 1.00 88.62 150 LEU A CA 1
ATOM 1185 C C . LEU A 1 150 ? 11.519 9.893 2.468 1.00 88.62 150 LEU A C 1
ATOM 1187 O O . LEU A 1 150 ? 11.735 10.222 1.300 1.00 88.62 150 LEU A O 1
ATOM 1191 N N . GLY A 1 151 ? 12.509 9.641 3.332 1.00 89.75 151 GLY A N 1
ATOM 1192 C CA . GLY A 1 151 ? 13.931 9.719 2.978 1.00 89.75 151 GLY A CA 1
ATOM 1193 C C . GLY A 1 151 ? 14.356 8.768 1.849 1.00 89.75 151 GLY A C 1
ATOM 1194 O O . GLY A 1 151 ? 15.316 9.054 1.139 1.00 89.75 151 GLY A O 1
ATOM 1195 N N . TYR A 1 152 ? 13.620 7.674 1.628 1.00 90.88 152 TYR A N 1
ATOM 1196 C CA . TYR A 1 152 ? 13.896 6.692 0.571 1.00 90.88 152 TYR A CA 1
ATOM 1197 C C . TYR A 1 152 ? 13.104 6.943 -0.723 1.00 90.88 152 TYR A C 1
ATOM 1199 O O . TYR A 1 152 ? 13.365 6.293 -1.740 1.00 90.88 152 TYR A O 1
ATOM 1207 N N . THR A 1 153 ? 12.181 7.912 -0.724 1.00 92.25 153 THR A N 1
ATOM 1208 C CA . THR A 1 153 ? 11.356 8.279 -1.892 1.00 92.25 153 THR A CA 1
ATOM 1209 C C . THR A 1 153 ? 12.175 8.510 -3.165 1.00 92.25 153 THR A C 1
ATOM 1211 O O . THR A 1 153 ? 11.779 7.987 -4.209 1.00 92.25 153 THR A O 1
ATOM 1214 N N . PRO A 1 154 ? 13.336 9.201 -3.137 1.00 92.19 154 PRO A N 1
ATOM 1215 C CA . PRO A 1 154 ? 14.125 9.414 -4.350 1.00 92.19 154 PRO A CA 1
ATOM 1216 C C . PRO A 1 154 ? 14.543 8.107 -5.044 1.00 92.19 154 PRO A C 1
ATOM 1218 O O . PRO A 1 154 ? 14.501 8.030 -6.273 1.00 92.19 154 PRO A O 1
ATOM 1221 N N . ILE A 1 155 ? 14.883 7.057 -4.278 1.00 91.44 155 ILE A N 1
ATOM 1222 C CA . ILE A 1 155 ? 15.253 5.737 -4.825 1.00 91.44 155 ILE A CA 1
ATOM 1223 C C . ILE A 1 155 ? 14.057 5.120 -5.557 1.00 91.44 155 ILE A C 1
ATOM 1225 O O . ILE A 1 155 ? 14.204 4.612 -6.673 1.00 91.44 155 ILE A O 1
ATOM 1229 N N . ALA A 1 156 ? 12.874 5.184 -4.943 1.00 93.06 156 ALA A N 1
ATOM 1230 C CA . ALA A 1 156 ? 11.644 4.634 -5.499 1.00 93.06 156 ALA A CA 1
ATOM 1231 C C . ALA A 1 156 ? 11.208 5.369 -6.776 1.00 93.06 156 ALA A C 1
ATOM 1233 O O . ALA A 1 156 ? 10.897 4.722 -7.777 1.00 93.06 156 ALA A O 1
ATOM 1234 N N . VAL A 1 157 ? 11.268 6.705 -6.782 1.00 93.25 157 VAL A N 1
ATOM 1235 C CA . VAL A 1 157 ? 10.960 7.540 -7.956 1.00 93.25 157 VAL A CA 1
ATOM 1236 C C . VAL A 1 157 ? 11.891 7.211 -9.120 1.00 93.25 157 VAL A C 1
ATOM 1238 O O . VAL A 1 157 ? 11.419 6.917 -10.219 1.00 93.25 157 VAL A O 1
ATOM 1241 N N . HIS A 1 158 ? 13.206 7.198 -8.882 1.00 91.69 158 HIS A N 1
ATOM 1242 C CA . HIS A 1 158 ? 14.190 6.873 -9.916 1.00 91.69 158 HIS A CA 1
ATOM 1243 C C . HIS A 1 158 ? 13.960 5.471 -10.500 1.00 91.69 158 HIS A C 1
ATOM 1245 O O . HIS A 1 158 ? 13.942 5.279 -11.716 1.00 91.69 158 HIS A O 1
ATOM 1251 N N . SER A 1 159 ? 13.728 4.493 -9.628 1.00 93.19 159 SER A N 1
ATOM 1252 C CA . SER A 1 159 ? 13.538 3.097 -10.023 1.00 93.19 159 SER A CA 1
ATOM 1253 C C . SER A 1 159 ? 12.215 2.877 -10.766 1.00 93.19 159 SER A C 1
ATOM 1255 O O . SER A 1 159 ? 12.171 2.091 -11.711 1.00 93.19 159 SER A O 1
ATOM 1257 N N . ALA A 1 160 ? 11.153 3.610 -10.420 1.00 94.25 160 ALA A N 1
ATOM 1258 C CA . ALA A 1 160 ? 9.901 3.585 -11.170 1.00 94.25 160 ALA A CA 1
ATOM 1259 C C . ALA A 1 160 ? 10.085 4.145 -12.589 1.00 94.25 160 ALA A C 1
ATOM 1261 O O . ALA A 1 160 ? 9.663 3.510 -13.555 1.00 94.25 160 ALA A O 1
ATOM 1262 N N . ILE A 1 161 ? 10.769 5.288 -12.738 1.00 92.31 161 ILE A N 1
ATOM 1263 C CA . ILE A 1 161 ? 11.092 5.862 -14.057 1.00 92.31 161 ILE A CA 1
ATOM 1264 C C . ILE A 1 161 ? 11.874 4.850 -14.900 1.00 92.31 161 ILE A C 1
ATOM 1266 O O . ILE A 1 161 ? 11.556 4.641 -16.074 1.00 92.31 161 ILE A O 1
ATOM 1270 N N . LEU A 1 162 ? 12.861 4.181 -14.300 1.00 91.44 162 LEU A N 1
ATOM 1271 C CA . LEU A 1 162 ? 13.649 3.159 -14.978 1.00 91.44 162 LEU A CA 1
ATOM 1272 C C . LEU A 1 162 ? 12.791 1.968 -15.429 1.00 91.44 162 LEU A C 1
ATOM 1274 O O . LEU A 1 162 ? 12.924 1.529 -16.570 1.00 91.44 162 LEU A O 1
ATOM 1278 N N . PHE A 1 163 ? 11.884 1.476 -14.580 1.00 92.75 163 PHE A N 1
ATOM 1279 C CA . PHE A 1 163 ? 10.961 0.396 -14.939 1.00 92.75 163 PHE A CA 1
ATOM 1280 C C . PHE A 1 163 ? 10.104 0.745 -16.161 1.00 92.75 163 PHE A C 1
ATOM 1282 O O . PHE A 1 163 ? 10.049 -0.043 -17.104 1.00 92.75 163 PHE A O 1
ATOM 1289 N N . PHE A 1 164 ? 9.465 1.920 -16.174 1.00 91.69 164 PHE A N 1
ATOM 1290 C CA . PHE A 1 164 ? 8.626 2.328 -17.307 1.00 91.69 164 PHE A CA 1
ATOM 1291 C C . PHE A 1 164 ? 9.455 2.568 -18.571 1.00 91.69 164 PHE A C 1
ATOM 1293 O O . PHE A 1 164 ? 9.045 2.146 -19.648 1.00 91.69 164 PHE A O 1
ATOM 1300 N N . SER A 1 165 ? 10.665 3.116 -18.430 1.00 90.69 165 SER A N 1
ATOM 1301 C CA . SER A 1 165 ? 11.600 3.277 -19.551 1.00 90.69 165 SER A CA 1
ATOM 1302 C C . SER A 1 165 ? 11.979 1.930 -20.178 1.00 90.69 165 SER A C 1
ATOM 1304 O O . SER A 1 165 ? 12.007 1.801 -21.398 1.00 90.69 165 SER A O 1
ATOM 1306 N N . ILE A 1 166 ? 12.232 0.902 -19.356 1.00 88.94 166 ILE A N 1
ATOM 1307 C CA . ILE A 1 166 ? 12.507 -0.466 -19.823 1.00 88.94 166 ILE A CA 1
ATOM 1308 C C . ILE A 1 166 ? 11.253 -1.091 -20.442 1.00 88.94 166 ILE A C 1
ATOM 1310 O O . ILE A 1 166 ? 11.341 -1.735 -21.485 1.00 88.94 166 ILE A O 1
ATOM 1314 N N . ALA A 1 167 ? 10.082 -0.898 -19.833 1.00 88.69 167 ALA A N 1
ATOM 1315 C CA . ALA A 1 167 ? 8.824 -1.425 -20.355 1.00 88.69 167 ALA A CA 1
ATOM 1316 C C . ALA A 1 167 ? 8.494 -0.863 -21.750 1.00 88.69 167 ALA A C 1
ATOM 1318 O O . ALA A 1 167 ? 7.928 -1.578 -22.578 1.00 88.69 167 ALA A O 1
ATOM 1319 N N . ASP A 1 168 ? 8.885 0.383 -22.026 1.00 88.69 168 ASP A N 1
ATOM 1320 C CA . ASP A 1 168 ? 8.695 1.024 -23.326 1.00 88.69 168 ASP A CA 1
ATOM 1321 C C . ASP A 1 168 ? 9.644 0.496 -24.416 1.00 88.69 168 ASP A C 1
ATOM 1323 O O . ASP A 1 168 ? 9.329 0.631 -25.602 1.00 88.69 168 ASP A O 1
ATOM 1327 N N . LEU A 1 169 ? 10.745 -0.188 -24.066 1.00 86.12 169 LEU A N 1
ATOM 1328 C CA . LEU A 1 169 ? 11.644 -0.826 -25.046 1.00 86.12 169 LEU A CA 1
ATOM 1329 C C . LEU A 1 169 ? 10.952 -1.934 -25.851 1.00 86.12 169 LEU A C 1
ATOM 1331 O O . LEU A 1 169 ? 11.328 -2.189 -26.996 1.00 86.12 169 LEU A O 1
ATOM 1335 N N . ALA A 1 170 ? 9.902 -2.551 -25.299 1.00 86.25 170 ALA A N 1
ATOM 1336 C CA . ALA A 1 170 ? 9.091 -3.535 -26.013 1.00 86.25 170 ALA A CA 1
ATOM 1337 C C . ALA A 1 170 ? 8.400 -2.950 -27.263 1.00 86.25 170 ALA A C 1
ATOM 1339 O O . ALA A 1 170 ? 8.045 -3.702 -28.170 1.00 86.25 170 ALA A O 1
ATOM 1340 N N . ASN A 1 171 ? 8.237 -1.619 -27.338 1.00 84.69 171 ASN A N 1
ATOM 1341 C CA . ASN A 1 171 ? 7.712 -0.939 -28.526 1.00 84.69 171 ASN A CA 1
ATOM 1342 C C . ASN A 1 171 ? 8.726 -0.900 -29.682 1.00 84.69 171 ASN A C 1
ATOM 1344 O O . ASN A 1 171 ? 8.325 -0.728 -30.831 1.00 84.69 171 ASN A O 1
ATOM 1348 N N . ILE A 1 172 ? 10.024 -1.041 -29.390 1.00 86.50 172 ILE A N 1
ATOM 1349 C CA . ILE A 1 172 ? 11.088 -1.108 -30.399 1.00 86.50 172 ILE A CA 1
ATOM 1350 C C . ILE A 1 172 ? 11.194 -2.540 -30.927 1.00 86.50 172 ILE A C 1
ATOM 1352 O O . ILE A 1 172 ? 11.109 -2.768 -32.131 1.00 86.50 172 ILE A O 1
ATOM 1356 N N . GLU A 1 173 ? 11.355 -3.512 -30.026 1.00 81.31 173 GLU A N 1
ATOM 1357 C CA . GLU A 1 173 ? 11.381 -4.931 -30.379 1.00 81.31 173 GLU A CA 1
ATOM 1358 C C . GLU A 1 173 ? 10.725 -5.763 -29.264 1.00 81.31 173 GLU A C 1
ATOM 1360 O O . GLU A 1 173 ? 11.127 -5.638 -28.102 1.00 81.31 173 GLU A O 1
ATOM 1365 N N . PRO A 1 174 ? 9.765 -6.659 -29.581 1.00 82.56 174 PRO A N 1
ATOM 1366 C CA . PRO A 1 174 ? 9.053 -7.456 -28.574 1.00 82.56 174 PRO A CA 1
ATOM 1367 C C . PRO A 1 174 ? 9.952 -8.316 -27.672 1.00 82.56 174 PRO A C 1
ATOM 1369 O O . PRO A 1 174 ? 9.523 -8.756 -26.610 1.00 82.56 174 PRO A O 1
ATOM 1372 N N . MET A 1 175 ? 11.201 -8.561 -28.076 1.00 81.31 175 MET A N 1
ATOM 1373 C CA . MET A 1 175 ? 12.182 -9.301 -27.282 1.00 81.31 175 MET A CA 1
ATOM 1374 C C . MET A 1 175 ? 12.579 -8.574 -25.983 1.00 81.31 175 MET A C 1
ATOM 1376 O O . MET A 1 175 ? 12.934 -9.241 -25.015 1.00 81.31 175 MET A O 1
ATOM 1380 N N . TYR A 1 176 ? 12.474 -7.240 -25.919 1.00 85.31 176 TYR A N 1
ATOM 1381 C CA . TYR A 1 176 ? 12.761 -6.451 -24.708 1.00 85.31 176 TYR A CA 1
ATOM 1382 C C . TYR A 1 176 ? 11.583 -6.407 -23.719 1.00 85.31 176 TYR A C 1
ATOM 1384 O O . TYR A 1 176 ? 11.518 -5.545 -22.843 1.00 85.31 176 TYR A O 1
ATOM 1392 N N . GLN A 1 177 ? 10.615 -7.314 -23.848 1.00 85.25 177 GLN A N 1
ATOM 1393 C CA . GLN A 1 177 ? 9.495 -7.395 -22.924 1.00 85.25 177 GLN A CA 1
ATOM 1394 C C . GLN A 1 177 ? 9.902 -8.120 -21.635 1.00 85.25 177 GLN A C 1
ATOM 1396 O O . GLN A 1 177 ? 9.966 -9.349 -21.578 1.00 85.25 177 GLN A O 1
ATOM 1401 N N . TYR A 1 178 ? 10.105 -7.352 -20.567 1.00 87.50 178 TYR A N 1
ATOM 1402 C CA . TYR A 1 178 ? 10.403 -7.879 -19.237 1.00 87.50 178 TYR A CA 1
ATOM 1403 C C . TYR A 1 178 ? 9.160 -7.927 -18.341 1.00 87.50 178 TYR A C 1
ATOM 1405 O O . TYR A 1 178 ? 8.216 -7.150 -18.492 1.00 87.50 178 TYR A O 1
ATOM 1413 N N . SER A 1 179 ? 9.149 -8.863 -17.388 1.00 90.19 179 SER A N 1
ATOM 1414 C CA . SER A 1 179 ? 8.084 -8.950 -16.382 1.00 90.19 179 SER A CA 1
ATOM 1415 C C . SER A 1 179 ? 8.353 -8.013 -15.202 1.00 90.19 179 SER A C 1
ATOM 1417 O O . SER A 1 179 ? 9.508 -7.757 -14.858 1.00 90.19 179 SER A O 1
ATOM 1419 N N . LEU A 1 180 ? 7.289 -7.568 -14.525 1.00 91.19 180 LEU A N 1
ATOM 1420 C CA . LEU A 1 180 ? 7.414 -6.834 -13.261 1.00 91.19 180 LEU A CA 1
ATOM 1421 C C . LEU A 1 180 ? 8.241 -7.631 -12.242 1.00 91.19 180 LEU A C 1
ATOM 1423 O O . LEU A 1 180 ? 9.153 -7.089 -11.631 1.00 91.19 180 LEU A O 1
ATOM 1427 N N . THR A 1 181 ? 7.957 -8.927 -12.089 1.00 93.00 181 THR A N 1
ATOM 1428 C CA . THR A 1 181 ? 8.661 -9.804 -11.144 1.00 93.00 181 THR A CA 1
ATOM 1429 C C . THR A 1 181 ? 10.168 -9.820 -11.385 1.00 93.00 181 THR A C 1
ATOM 1431 O O . THR A 1 181 ? 10.938 -9.760 -10.431 1.00 93.00 181 THR A O 1
ATOM 1434 N N . TRP A 1 182 ? 10.602 -9.855 -12.649 1.00 92.25 182 TRP A N 1
ATOM 1435 C CA . TRP A 1 182 ? 12.021 -9.759 -12.989 1.00 92.25 182 TRP A CA 1
ATOM 1436 C C . TRP A 1 182 ? 12.630 -8.440 -12.499 1.00 92.25 182 TRP A C 1
ATOM 1438 O O . TRP A 1 182 ? 13.667 -8.462 -11.838 1.00 92.25 182 TRP A O 1
ATOM 1448 N N . PHE A 1 183 ? 11.963 -7.311 -12.759 1.00 93.56 183 PHE A N 1
ATOM 1449 C CA . PHE A 1 183 ? 12.451 -5.998 -12.340 1.00 93.56 183 PHE A CA 1
ATOM 1450 C C . PHE A 1 183 ? 12.519 -5.875 -10.813 1.00 93.56 183 PHE A C 1
ATOM 1452 O O . PHE A 1 183 ? 13.519 -5.406 -10.281 1.00 93.56 183 PHE A O 1
ATOM 1459 N N . ILE A 1 184 ? 11.493 -6.347 -10.098 1.00 94.88 184 ILE A N 1
ATOM 1460 C CA . ILE A 1 184 ? 11.468 -6.335 -8.629 1.00 94.88 184 ILE A CA 1
ATOM 1461 C C . ILE A 1 184 ? 12.615 -7.168 -8.046 1.00 94.88 184 ILE A C 1
ATOM 1463 O O . ILE A 1 184 ? 13.301 -6.709 -7.135 1.00 94.88 184 ILE A O 1
ATOM 1467 N N . ASN A 1 185 ? 12.874 -8.358 -8.591 1.00 93.25 185 ASN A N 1
ATOM 1468 C CA . ASN A 1 185 ? 13.993 -9.190 -8.145 1.00 93.25 185 ASN A CA 1
ATOM 1469 C C . ASN A 1 185 ? 15.346 -8.514 -8.410 1.00 93.25 185 ASN A C 1
ATOM 1471 O O . ASN A 1 185 ? 16.235 -8.574 -7.564 1.00 93.25 185 ASN A O 1
ATOM 1475 N N . LEU A 1 186 ? 15.496 -7.848 -9.558 1.00 91.56 186 LEU A N 1
ATOM 1476 C CA . LEU A 1 186 ? 16.701 -7.089 -9.894 1.00 91.56 186 LEU A CA 1
ATOM 1477 C C . LEU A 1 186 ? 16.907 -5.895 -8.954 1.00 91.56 186 LEU A C 1
ATOM 1479 O O . LEU A 1 186 ? 18.020 -5.659 -8.487 1.00 91.56 186 LEU A O 1
ATOM 1483 N N . PHE A 1 187 ? 15.834 -5.164 -8.656 1.00 93.62 187 PHE A N 1
ATOM 1484 C CA . PHE A 1 187 ? 15.835 -4.044 -7.720 1.00 93.62 187 PHE A CA 1
ATOM 1485 C C . PHE A 1 187 ? 16.277 -4.491 -6.324 1.00 93.62 187 PHE A C 1
ATOM 1487 O O . PHE A 1 187 ? 17.213 -3.931 -5.759 1.00 93.62 187 PHE A O 1
ATOM 1494 N N . ILE A 1 188 ? 15.673 -5.570 -5.823 1.00 93.50 188 ILE A N 1
ATOM 1495 C CA . ILE A 1 188 ? 16.042 -6.215 -4.561 1.00 93.50 188 ILE A CA 1
ATOM 1496 C C . ILE A 1 188 ? 17.523 -6.609 -4.552 1.00 93.50 188 ILE A C 1
ATOM 1498 O O . ILE A 1 188 ? 18.256 -6.238 -3.640 1.00 93.50 188 ILE A O 1
ATOM 1502 N N . LEU A 1 189 ? 17.976 -7.312 -5.594 1.00 90.62 189 LEU A N 1
ATOM 1503 C CA . LEU A 1 189 ? 19.362 -7.755 -5.711 1.00 90.62 189 LEU A CA 1
ATOM 1504 C C . LEU A 1 189 ? 20.326 -6.563 -5.692 1.00 90.62 189 LEU A C 1
ATOM 1506 O O . LEU A 1 189 ? 21.407 -6.644 -5.115 1.00 90.62 189 LEU A O 1
ATOM 1510 N N . SER A 1 190 ? 19.937 -5.452 -6.312 1.00 88.88 190 SER A N 1
ATOM 1511 C CA . SER A 1 190 ? 20.750 -4.241 -6.366 1.00 88.88 190 SER A CA 1
ATOM 1512 C C . SER A 1 190 ? 20.893 -3.581 -4.996 1.00 88.88 190 SER A C 1
ATOM 1514 O O . SER A 1 190 ? 21.983 -3.127 -4.667 1.00 88.88 190 SER A O 1
ATOM 1516 N N . ILE A 1 191 ? 19.823 -3.561 -4.192 1.00 89.88 191 ILE A N 1
ATOM 1517 C CA . ILE A 1 191 ? 19.848 -3.065 -2.805 1.00 89.88 191 ILE A CA 1
ATOM 1518 C C . ILE A 1 191 ? 20.735 -3.956 -1.930 1.00 89.88 191 ILE A C 1
ATOM 1520 O O . ILE A 1 191 ? 21.551 -3.449 -1.158 1.00 89.88 191 ILE A O 1
ATOM 1524 N N . ASP A 1 192 ? 20.594 -5.276 -2.065 1.00 89.12 192 ASP A N 1
ATOM 1525 C CA . ASP A 1 192 ? 21.326 -6.245 -1.245 1.00 89.12 192 ASP A CA 1
ATOM 1526 C C . ASP A 1 192 ? 22.840 -6.227 -1.542 1.00 89.12 192 ASP A C 1
ATOM 1528 O O . ASP A 1 192 ? 23.650 -6.438 -0.641 1.00 89.12 192 ASP A O 1
ATOM 1532 N N . ASN A 1 193 ? 23.234 -5.952 -2.793 1.00 85.69 193 ASN A N 1
ATOM 1533 C CA . ASN A 1 193 ? 24.641 -5.905 -3.217 1.00 85.69 193 ASN A CA 1
ATOM 1534 C C . ASN A 1 193 ? 25.264 -4.502 -3.182 1.00 85.69 193 ASN A C 1
ATOM 1536 O O . ASN A 1 193 ? 26.476 -4.369 -3.371 1.00 85.69 193 ASN A O 1
ATOM 1540 N N . SER A 1 194 ? 24.477 -3.445 -2.980 1.00 86.19 194 SER A N 1
ATOM 1541 C CA . SER A 1 194 ? 25.015 -2.091 -2.903 1.00 86.19 194 SER A CA 1
ATOM 1542 C C . SER A 1 194 ? 25.682 -1.842 -1.554 1.00 86.19 194 SER A C 1
ATOM 1544 O O . SER A 1 194 ? 25.197 -2.265 -0.504 1.00 86.19 194 SER A O 1
ATOM 1546 N N . GLN A 1 195 ? 26.791 -1.100 -1.551 1.00 82.38 195 GLN A N 1
ATOM 1547 C CA . GLN A 1 195 ? 27.517 -0.786 -0.321 1.00 82.38 195 GLN A CA 1
ATOM 1548 C C . GLN A 1 195 ? 26.651 0.056 0.626 1.00 82.38 195 GLN A C 1
ATOM 1550 O O . GLN A 1 195 ? 26.207 1.152 0.264 1.00 82.38 195 GLN A O 1
ATOM 1555 N N . LYS A 1 196 ? 26.387 -0.464 1.830 1.00 80.94 196 LYS A N 1
ATOM 1556 C CA . LYS A 1 196 ? 25.615 0.245 2.858 1.00 80.94 196 LYS A CA 1
ATOM 1557 C C . LYS A 1 196 ? 26.351 1.510 3.294 1.00 80.94 196 LYS A C 1
ATOM 1559 O O . LYS A 1 196 ? 27.577 1.513 3.399 1.00 80.94 196 LYS A O 1
ATOM 1564 N N . ASN A 1 197 ? 25.594 2.577 3.514 1.00 82.12 197 ASN A N 1
ATOM 1565 C CA . ASN A 1 197 ? 26.115 3.869 3.933 1.00 82.12 197 ASN A CA 1
ATOM 1566 C C . ASN A 1 197 ? 25.086 4.546 4.842 1.00 82.12 197 ASN A C 1
ATOM 1568 O O . ASN A 1 197 ? 23.898 4.541 4.518 1.00 82.12 197 ASN A O 1
ATOM 1572 N N . ASP A 1 198 ? 25.551 5.123 5.946 1.00 78.62 198 ASP A N 1
ATOM 1573 C CA . ASP A 1 198 ? 24.706 5.795 6.936 1.00 78.62 198 ASP A CA 1
ATOM 1574 C C . ASP A 1 198 ? 24.140 7.123 6.403 1.00 78.62 198 ASP A C 1
ATOM 1576 O O . ASP A 1 198 ? 23.105 7.605 6.864 1.00 78.62 198 ASP A O 1
ATOM 1580 N N . ILE A 1 199 ? 24.792 7.716 5.395 1.00 84.31 199 ILE A N 1
ATOM 1581 C CA . ILE A 1 199 ? 24.328 8.936 4.735 1.00 84.31 199 ILE A CA 1
ATOM 1582 C C . ILE A 1 199 ? 23.361 8.557 3.608 1.00 84.31 199 ILE A C 1
ATOM 1584 O O . ILE A 1 199 ? 23.777 8.049 2.562 1.00 84.31 199 ILE A O 1
ATOM 1588 N N . LEU A 1 200 ? 22.073 8.871 3.793 1.00 80.69 200 LEU A N 1
ATOM 1589 C CA . LEU A 1 200 ? 20.997 8.543 2.844 1.00 80.69 200 LEU A CA 1
ATOM 1590 C C . LEU A 1 200 ? 21.271 9.032 1.414 1.00 80.69 200 LEU A C 1
ATOM 1592 O O . LEU A 1 200 ? 21.026 8.299 0.460 1.00 80.69 200 LEU A O 1
ATOM 1596 N N . GLU A 1 201 ? 21.827 10.233 1.240 1.00 80.81 201 GLU A N 1
ATOM 1597 C CA . GLU A 1 201 ? 22.148 10.775 -0.091 1.00 80.81 201 GLU A CA 1
ATOM 1598 C C . GLU A 1 201 ? 23.226 9.955 -0.817 1.00 80.81 201 GLU A C 1
ATOM 1600 O O . GLU A 1 201 ? 23.123 9.675 -2.014 1.00 80.81 201 GLU A O 1
ATOM 1605 N N . GLN A 1 202 ? 24.254 9.519 -0.086 1.00 78.25 202 GLN A N 1
ATOM 1606 C CA . GLN A 1 202 ? 25.306 8.668 -0.642 1.00 78.25 202 GLN A CA 1
ATOM 1607 C C . GLN A 1 202 ? 24.767 7.262 -0.917 1.00 78.25 202 GLN A C 1
ATOM 1609 O O . GLN A 1 202 ? 25.072 6.676 -1.957 1.00 78.25 202 GLN A O 1
ATOM 1614 N N . ARG A 1 203 ? 23.902 6.745 -0.034 1.00 81.75 203 ARG A N 1
ATOM 1615 C CA . ARG A 1 203 ? 23.206 5.469 -0.226 1.00 81.75 203 ARG A CA 1
ATOM 1616 C C . ARG A 1 203 ? 22.320 5.482 -1.474 1.00 81.75 203 ARG A C 1
ATOM 1618 O O . ARG A 1 203 ? 22.342 4.513 -2.236 1.00 81.75 203 ARG A O 1
ATOM 1625 N N . TYR A 1 204 ? 21.603 6.580 -1.715 1.00 83.06 204 TYR A N 1
ATOM 1626 C CA . TYR A 1 204 ? 20.814 6.815 -2.926 1.00 83.06 204 TYR A CA 1
ATOM 1627 C C . TYR A 1 204 ? 21.686 6.735 -4.183 1.00 83.06 204 TYR A C 1
ATOM 1629 O O . TYR A 1 204 ? 21.377 5.961 -5.090 1.00 83.06 204 TYR A O 1
ATOM 1637 N N . SER A 1 205 ? 22.799 7.473 -4.220 1.00 80.25 205 SER A N 1
ATOM 1638 C CA . SER A 1 205 ? 23.705 7.501 -5.377 1.00 80.25 205 SER A CA 1
ATOM 1639 C C . SER A 1 205 ? 24.264 6.111 -5.710 1.00 80.25 205 SER A C 1
ATOM 1641 O O . SER A 1 205 ? 24.175 5.654 -6.847 1.00 80.25 205 SER A O 1
ATOM 1643 N N . VAL A 1 206 ? 24.752 5.380 -4.703 1.00 79.81 206 VAL A N 1
ATOM 1644 C CA . VAL A 1 206 ? 25.327 4.037 -4.900 1.00 79.81 206 VAL A CA 1
ATOM 1645 C C . VAL A 1 206 ? 24.268 3.024 -5.346 1.00 79.81 206 VAL A C 1
ATOM 1647 O O . VAL A 1 206 ? 24.520 2.201 -6.226 1.00 79.81 206 VAL A O 1
ATOM 1650 N N . THR A 1 207 ? 23.071 3.075 -4.758 1.00 77.25 207 THR A N 1
ATOM 1651 C CA . THR A 1 207 ? 22.001 2.117 -5.070 1.00 77.25 207 THR A CA 1
ATOM 1652 C C . THR A 1 207 ? 21.432 2.358 -6.467 1.00 77.25 207 THR A C 1
ATOM 1654 O O . THR A 1 207 ? 21.287 1.409 -7.235 1.00 77.25 207 THR A O 1
ATOM 1657 N N . THR A 1 208 ? 21.173 3.615 -6.836 1.00 80.81 208 THR A N 1
ATOM 1658 C CA . THR A 1 208 ? 20.684 3.966 -8.182 1.00 80.81 208 THR A CA 1
ATOM 1659 C C . THR A 1 208 ? 21.694 3.620 -9.277 1.00 80.81 208 THR A C 1
ATOM 1661 O O . THR A 1 208 ? 21.306 3.047 -10.295 1.00 80.81 208 THR A O 1
ATOM 1664 N N . ASP A 1 209 ? 22.987 3.862 -9.049 1.00 81.81 209 ASP A N 1
ATOM 1665 C CA . ASP A 1 209 ? 24.055 3.510 -9.992 1.00 81.81 209 ASP A CA 1
ATOM 1666 C C . ASP A 1 209 ? 24.147 1.992 -10.236 1.00 81.81 209 ASP A C 1
ATOM 1668 O O . ASP A 1 209 ? 24.239 1.544 -11.382 1.00 81.81 209 ASP A O 1
ATOM 1672 N N . ILE A 1 210 ? 24.049 1.174 -9.182 1.00 81.25 210 ILE A N 1
ATOM 1673 C CA . ILE A 1 210 ? 24.077 -0.292 -9.309 1.00 81.25 210 ILE A CA 1
ATOM 1674 C C . ILE A 1 210 ? 22.832 -0.818 -10.029 1.00 81.25 210 ILE A C 1
ATOM 1676 O O . ILE A 1 210 ? 22.970 -1.649 -10.930 1.00 81.25 210 ILE A O 1
ATOM 1680 N N . ILE A 1 211 ? 21.638 -0.312 -9.694 1.00 81.94 211 ILE A N 1
ATOM 1681 C CA . ILE A 1 211 ? 20.392 -0.684 -10.385 1.00 81.94 211 ILE A CA 1
ATOM 1682 C C . ILE A 1 211 ? 20.516 -0.370 -11.879 1.00 81.94 211 ILE A C 1
ATOM 1684 O O . ILE A 1 211 ? 20.232 -1.220 -12.725 1.00 81.94 211 ILE A O 1
ATOM 1688 N N . PHE A 1 212 ? 20.981 0.835 -12.217 1.00 80.56 212 PHE A N 1
ATOM 1689 C CA . PHE A 1 212 ? 21.146 1.256 -13.603 1.00 80.56 212 PHE A CA 1
ATOM 1690 C C . PHE A 1 212 ? 22.149 0.370 -14.353 1.00 80.56 212 PHE A C 1
ATOM 1692 O O . PHE A 1 212 ? 21.843 -0.133 -15.436 1.00 80.56 212 PHE A O 1
ATOM 1699 N N . LYS A 1 213 ? 23.319 0.100 -13.760 1.00 81.62 213 LYS A N 1
ATOM 1700 C CA . LYS A 1 213 ? 24.340 -0.783 -14.345 1.00 81.62 213 LYS A CA 1
ATOM 1701 C C . LYS A 1 213 ? 23.824 -2.200 -14.575 1.00 81.62 213 LYS A C 1
ATOM 1703 O O . LYS A 1 213 ? 24.053 -2.750 -15.649 1.00 81.62 213 LYS A O 1
ATOM 1708 N N . LEU A 1 214 ? 23.114 -2.790 -13.614 1.00 78.38 214 LEU A N 1
ATOM 1709 C CA . LEU A 1 214 ? 22.558 -4.139 -13.754 1.00 78.38 214 LEU A CA 1
ATOM 1710 C C . LEU A 1 214 ? 21.457 -4.197 -14.825 1.00 78.38 214 LEU A C 1
ATOM 1712 O O . LEU A 1 214 ? 21.460 -5.109 -15.652 1.00 78.38 214 LEU A O 1
ATOM 1716 N N . CYS A 1 215 ? 20.586 -3.185 -14.894 1.00 76.88 215 CYS A N 1
ATOM 1717 C CA . CYS A 1 215 ? 19.605 -3.045 -15.974 1.00 76.88 215 CYS A CA 1
ATOM 1718 C C . CYS A 1 215 ? 20.273 -2.947 -17.356 1.00 76.88 215 CYS A C 1
ATOM 1720 O O . CYS A 1 215 ? 19.817 -3.581 -18.313 1.00 76.88 215 CYS A O 1
ATOM 1722 N N . LEU A 1 216 ? 21.364 -2.183 -17.475 1.00 76.50 216 LEU A N 1
ATOM 1723 C CA . LEU A 1 216 ? 22.127 -2.076 -18.719 1.00 76.50 216 LEU A CA 1
ATOM 1724 C C . LEU A 1 216 ? 22.846 -3.377 -19.075 1.00 76.50 216 LEU A C 1
ATOM 1726 O O . LEU A 1 216 ? 22.817 -3.772 -20.236 1.00 76.50 216 LEU A O 1
ATOM 1730 N N . LEU A 1 217 ? 23.449 -4.070 -18.107 1.00 75.12 217 LEU A N 1
ATOM 1731 C CA . LEU A 1 217 ? 24.100 -5.361 -18.338 1.00 75.12 217 LEU A CA 1
ATOM 1732 C C . LEU A 1 217 ? 23.100 -6.402 -18.853 1.00 75.12 217 LEU A C 1
ATOM 1734 O O . LEU A 1 217 ? 23.402 -7.113 -19.811 1.00 75.12 217 LEU A O 1
ATOM 1738 N N . CYS A 1 218 ? 21.893 -6.468 -18.287 1.00 69.81 218 CYS A N 1
ATOM 1739 C CA . CYS A 1 218 ? 20.857 -7.382 -18.769 1.00 69.81 218 CYS A CA 1
ATOM 1740 C C . CYS A 1 218 ? 20.387 -7.034 -20.190 1.00 69.81 218 CYS A C 1
ATOM 1742 O O . CYS A 1 218 ? 20.248 -7.933 -21.016 1.00 69.81 218 CYS A O 1
ATOM 1744 N N . ASN A 1 219 ? 20.212 -5.750 -20.515 1.00 70.50 219 ASN A N 1
ATOM 1745 C CA . ASN A 1 219 ? 19.846 -5.339 -21.875 1.00 70.50 219 ASN A CA 1
ATOM 1746 C C . ASN A 1 219 ? 20.985 -5.571 -22.885 1.00 70.50 219 ASN A C 1
ATOM 1748 O O . ASN A 1 219 ? 20.748 -6.061 -23.988 1.00 70.50 219 ASN A O 1
ATOM 1752 N N . TRP A 1 220 ? 22.230 -5.269 -22.511 1.00 70.62 220 TRP A N 1
ATOM 1753 C CA . TRP A 1 220 ? 23.399 -5.428 -23.375 1.00 70.62 220 TRP A CA 1
ATOM 1754 C C . TRP A 1 220 ? 23.726 -6.898 -23.630 1.00 70.62 220 TRP A C 1
ATOM 1756 O O . TRP A 1 220 ? 23.950 -7.283 -24.774 1.00 70.62 220 TRP A O 1
ATOM 1766 N N . THR A 1 221 ? 23.680 -7.746 -22.598 1.00 62.56 221 THR A N 1
ATOM 1767 C CA . THR A 1 221 ? 23.857 -9.196 -22.770 1.00 62.56 221 THR A CA 1
ATOM 1768 C C . THR A 1 221 ? 22.800 -9.773 -23.706 1.00 62.56 221 THR A C 1
ATOM 1770 O O . THR A 1 221 ? 23.163 -10.526 -24.604 1.00 62.56 221 THR A O 1
ATOM 1773 N N . PHE A 1 222 ? 21.533 -9.362 -23.594 1.00 64.62 222 PHE A N 1
ATOM 1774 C CA . PHE A 1 222 ? 20.488 -9.763 -24.541 1.00 64.62 222 PHE A CA 1
ATOM 1775 C C . PHE A 1 222 ? 20.747 -9.261 -25.964 1.00 64.62 222 PHE A C 1
ATOM 1777 O O . PHE A 1 222 ? 20.628 -10.038 -26.908 1.00 64.62 222 PHE A O 1
ATOM 1784 N N . HIS A 1 223 ? 21.142 -7.997 -26.132 1.00 74.12 223 HIS A N 1
ATOM 1785 C CA . HIS A 1 223 ? 21.448 -7.430 -27.445 1.00 74.12 223 HIS A CA 1
ATOM 1786 C C . HIS A 1 223 ? 22.614 -8.161 -28.135 1.00 74.12 223 HIS A C 1
ATOM 1788 O O . HIS A 1 223 ? 22.520 -8.537 -29.306 1.00 74.12 223 HIS A O 1
ATOM 1794 N N . VAL A 1 224 ? 23.695 -8.425 -27.393 1.00 70.44 224 VAL A N 1
ATOM 1795 C CA . VAL A 1 224 ? 24.871 -9.166 -27.873 1.00 70.44 224 VAL A CA 1
ATOM 1796 C C . VAL A 1 224 ? 24.509 -10.616 -28.203 1.00 70.44 224 VAL A C 1
ATOM 1798 O O . VAL A 1 224 ? 24.868 -11.108 -29.274 1.00 70.44 224 VAL A O 1
ATOM 1801 N N . LEU A 1 225 ? 23.763 -11.298 -27.327 1.00 64.31 225 LEU A N 1
ATOM 1802 C CA . LEU A 1 225 ? 23.346 -12.686 -27.540 1.00 64.31 225 LEU A CA 1
ATOM 1803 C C . LEU A 1 225 ? 22.405 -12.808 -28.746 1.00 64.31 225 LEU A C 1
ATOM 1805 O O . LEU A 1 225 ? 22.553 -13.720 -29.553 1.00 64.31 225 LEU A O 1
ATOM 1809 N N . TYR A 1 226 ? 21.480 -11.863 -28.914 1.00 68.19 226 TYR A N 1
ATOM 1810 C CA . TYR A 1 226 ? 20.580 -11.813 -30.062 1.00 68.19 226 TYR A CA 1
ATOM 1811 C C . TYR A 1 226 ? 21.336 -11.618 -31.375 1.00 68.19 226 TYR A C 1
ATOM 1813 O O . TYR A 1 226 ? 21.106 -12.365 -32.326 1.00 68.19 226 TYR A O 1
ATOM 1821 N N . HIS A 1 227 ? 22.284 -10.678 -31.435 1.00 69.88 227 HIS A N 1
ATOM 1822 C CA . HIS A 1 227 ? 23.119 -10.499 -32.624 1.00 69.88 227 HIS A CA 1
ATOM 1823 C C . HIS A 1 227 ? 23.977 -11.738 -32.925 1.00 69.88 227 HIS A C 1
ATOM 1825 O O . HIS A 1 227 ? 24.099 -12.123 -34.091 1.00 69.88 227 HIS A O 1
ATOM 1831 N N . ALA A 1 228 ? 24.514 -12.403 -31.898 1.00 68.38 228 ALA A N 1
ATOM 1832 C CA . ALA A 1 228 ? 25.260 -13.650 -32.056 1.00 68.38 228 ALA A CA 1
ATOM 1833 C C . ALA A 1 228 ? 24.377 -14.793 -32.597 1.00 68.38 228 ALA A C 1
ATOM 1835 O O . ALA A 1 228 ? 24.756 -15.464 -33.558 1.00 68.38 228 ALA A O 1
ATOM 1836 N N . LEU A 1 229 ? 23.170 -14.972 -32.050 1.00 68.50 229 LEU A N 1
ATOM 1837 C CA . LEU A 1 229 ? 22.210 -15.987 -32.499 1.00 68.50 229 LEU A CA 1
ATOM 1838 C C . LEU A 1 229 ? 21.681 -15.699 -33.908 1.00 68.50 229 LEU A C 1
ATOM 1840 O O . LEU A 1 229 ? 21.565 -16.610 -34.728 1.00 68.50 229 LEU A O 1
ATOM 1844 N N . LYS A 1 230 ? 21.408 -14.432 -34.234 1.00 70.06 230 LYS A N 1
ATOM 1845 C CA . LYS A 1 230 ? 20.982 -14.009 -35.575 1.00 70.06 230 LYS A CA 1
ATOM 1846 C C . LYS A 1 230 ? 22.081 -14.241 -36.612 1.00 70.06 230 LYS A C 1
ATOM 1848 O O . LYS A 1 230 ? 21.786 -14.723 -37.703 1.00 70.06 230 LYS A O 1
ATOM 1853 N N . SER A 1 231 ? 23.338 -13.973 -36.251 1.00 62.44 231 SER A N 1
ATOM 1854 C CA . SER A 1 231 ? 24.511 -14.282 -37.079 1.00 62.44 231 SER A CA 1
ATOM 1855 C C . SER A 1 231 ? 24.638 -15.789 -37.353 1.00 62.44 231 SER A C 1
ATOM 1857 O O . SER A 1 231 ? 24.793 -16.200 -38.505 1.00 62.44 231 SER A O 1
ATOM 1859 N N . GLN A 1 232 ?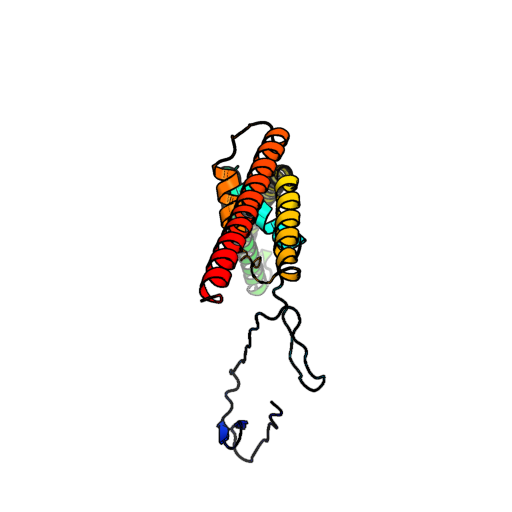 24.454 -16.632 -36.329 1.00 60.22 232 GLN A N 1
ATOM 1860 C CA . GLN A 1 232 ? 24.459 -18.091 -36.489 1.00 60.22 232 GLN A CA 1
ATOM 1861 C C . GLN A 1 232 ? 23.278 -18.602 -37.335 1.00 60.22 232 GLN A C 1
ATOM 1863 O O . GLN A 1 232 ? 23.472 -19.445 -38.208 1.00 60.22 232 GLN A O 1
ATOM 1868 N N . SER A 1 233 ? 22.071 -18.056 -37.155 1.00 56.38 233 SER A N 1
ATOM 1869 C CA . SER A 1 233 ? 20.890 -18.406 -37.965 1.00 56.38 233 SER A CA 1
ATOM 1870 C C . SER A 1 233 ? 21.049 -18.017 -39.444 1.00 56.38 233 SER A C 1
ATOM 1872 O O . SER A 1 233 ? 20.627 -18.765 -40.326 1.00 56.38 233 SER A O 1
ATOM 1874 N N . CYS A 1 234 ? 21.676 -16.871 -39.740 1.00 53.59 234 CYS A N 1
ATOM 1875 C CA . CYS A 1 234 ? 21.971 -16.471 -41.120 1.00 53.59 234 CYS A CA 1
ATOM 1876 C C . CYS A 1 234 ? 23.004 -17.389 -41.793 1.00 53.59 234 CYS A C 1
ATOM 1878 O O . CYS A 1 234 ? 22.855 -17.667 -42.979 1.00 53.59 234 CYS A O 1
ATOM 1880 N N . SER A 1 235 ? 23.995 -17.913 -41.060 1.00 50.88 235 SER A N 1
ATOM 1881 C CA . SER A 1 235 ? 24.938 -18.908 -41.608 1.00 50.88 235 SER A CA 1
ATOM 1882 C C . SER A 1 235 ? 24.264 -20.233 -41.977 1.00 50.88 235 SER A C 1
ATOM 1884 O O . SER A 1 235 ? 24.612 -20.829 -42.988 1.00 50.88 235 SER A O 1
ATOM 1886 N N . TYR A 1 236 ? 23.263 -20.679 -41.212 1.00 50.59 236 TYR A N 1
ATOM 1887 C CA . TYR A 1 236 ? 22.540 -21.927 -41.498 1.00 50.59 236 TYR A CA 1
ATOM 1888 C C . TYR A 1 236 ? 21.515 -21.825 -42.639 1.00 50.59 236 TYR A C 1
ATOM 1890 O O . TYR A 1 236 ? 21.067 -22.852 -43.132 1.00 50.59 236 TYR A O 1
ATOM 1898 N N . LYS A 1 237 ? 21.137 -20.613 -43.064 1.00 50.84 237 LYS A N 1
ATOM 1899 C CA . LYS A 1 237 ? 20.255 -20.380 -44.227 1.00 50.84 237 LYS A CA 1
ATOM 1900 C C . LYS A 1 237 ? 21.014 -20.084 -45.528 1.00 50.84 237 LYS A C 1
ATOM 1902 O O . LYS A 1 237 ? 20.375 -19.876 -46.555 1.00 50.84 237 LYS A O 1
ATOM 1907 N N . ALA A 1 238 ? 22.345 -20.019 -45.476 1.00 50.56 238 ALA A N 1
ATOM 1908 C CA . ALA A 1 238 ? 23.221 -19.784 -46.627 1.00 50.56 238 ALA A CA 1
ATOM 1909 C C . ALA A 1 238 ? 23.902 -21.071 -47.151 1.00 50.56 238 ALA A C 1
ATOM 1911 O O . ALA A 1 238 ? 24.774 -20.987 -48.015 1.00 50.56 238 ALA A O 1
ATOM 1912 N N . LEU A 1 239 ? 23.496 -22.235 -46.631 1.00 43.81 239 LEU A N 1
ATOM 1913 C CA . LEU A 1 239 ? 23.819 -23.594 -47.085 1.00 43.81 239 LEU A CA 1
ATOM 1914 C C . LEU A 1 239 ? 22.527 -24.275 -47.547 1.00 43.81 239 LEU A C 1
ATOM 1916 O O . LEU A 1 239 ? 22.605 -25.061 -48.514 1.00 43.81 239 LEU A O 1
#

Solvent-accessible surface area (backbone atoms only — not comparable to full-atom values): 14114 Å² total; per-residue (Å²): 132,94,62,70,76,50,82,53,103,54,100,62,49,35,41,54,60,88,94,46,77,43,82,53,62,91,85,71,79,88,86,86,87,76,88,64,91,80,75,89,75,63,91,87,62,92,70,89,85,80,83,84,72,87,44,70,66,60,43,21,55,53,42,34,52,54,53,41,47,72,77,37,46,67,59,45,52,52,50,54,51,47,52,56,51,51,53,50,47,55,50,52,48,49,53,46,50,53,51,50,52,50,50,65,70,67,52,85,72,70,57,90,75,37,64,66,55,50,50,50,52,52,53,45,51,54,51,45,50,54,48,50,51,53,49,53,52,48,52,55,50,50,53,53,53,50,57,59,52,55,73,47,41,67,55,13,50,54,51,34,53,50,50,54,57,46,56,54,41,27,77,78,42,70,85,48,61,73,55,70,68,58,53,53,52,50,49,51,50,24,57,75,71,33,79,85,54,93,50,62,71,61,30,42,54,50,31,52,53,44,38,52,52,52,55,48,49,56,53,48,52,49,52,51,50,49,54,53,50,51,53,54,53,53,58,69,72,74,112

Radius of gyration: 29.99 Å; Cα contacts (8 Å, |Δi|>4): 142; chains: 1; bounding box: 71×36×87 Å